Protein AF-A0A544XSX1-F1 (afdb_monomer_lite)

pLDDT: mean 91.91, std 12.81, range [34.78, 98.88]

Sequence (245 aa):
MLLRRHDVKALAAIEHLVGMQSQTPLSPYVGLWTRLRGFRHEDLAGLLTDRSAVRIVLMRGTIHLVSADDCLALRPVVQPLLDRLLRTSYGRRLGGVDLGEVASAARALMEERPLSFAELDELLGERWPGHDALAQAVRAAVPLVQVPPRGVWGASGQARHVPAESWLGRPLGDGSAAGDMVLRYLRAFGPASVKDMQVWSGLTGLRSVVKGLDLVAYRDENGGGERLLEFAAGDAPARDIRFLG

Radius of gyration: 19.67 Å; chains: 1; bounding box: 53×26×54 Å

Secondary structure (DSSP, 8-state):
--SS-B---HHHHHHHTT-EE-SSTTHHHHHHHTTBTT--HHHHHHHHHSSSEEEEE-GGG-EEEEEHHHHHHHHHHTHHHHHHHHHHHHHHHHTT--HHHHHHHHHHHHHHS-B-HHHHHHHHHTTSTT---HHHHHHHHS-EEEPTTTT-TT------EEEHHHHHTS----STTHHHHHHHHHHHH-SB-HHHHHHHH--S-HHHHHHTS--EEEPPTTSSSPPEEEPPTTTS---S-PPP-

Structure (mmCIF, N/CA/C/O backbone):
data_AF-A0A544XSX1-F1
#
_entry.id   AF-A0A544XSX1-F1
#
loop_
_atom_site.group_PDB
_atom_site.id
_atom_site.type_symbol
_atom_site.label_atom_id
_atom_site.label_alt_id
_atom_site.label_comp_id
_atom_site.label_asym_id
_atom_site.label_entity_id
_atom_site.label_seq_id
_atom_site.pdbx_PDB_ins_code
_atom_site.Cartn_x
_atom_site.Cartn_y
_atom_site.Cartn_z
_atom_site.occupancy
_atom_site.B_iso_or_equiv
_atom_site.auth_seq_id
_atom_site.auth_comp_id
_atom_site.auth_asym_id
_atom_site.auth_atom_id
_atom_site.pdbx_PDB_model_num
ATOM 1 N N . MET A 1 1 ? 7.159 2.515 -20.391 1.00 77.12 1 MET A N 1
ATOM 2 C CA . MET A 1 1 ? 5.834 2.773 -21.013 1.00 77.12 1 MET A CA 1
ATOM 3 C C . MET A 1 1 ? 5.427 4.254 -20.931 1.00 77.12 1 MET A C 1
ATOM 5 O O . MET A 1 1 ? 4.526 4.586 -20.172 1.00 77.12 1 MET A O 1
ATOM 9 N N . LEU A 1 2 ? 6.085 5.160 -21.665 1.00 81.69 2 LEU A N 1
ATOM 10 C CA . LEU A 1 2 ? 5.703 6.592 -21.711 1.00 81.69 2 LEU A CA 1
ATOM 11 C C . LEU A 1 2 ? 5.973 7.261 -23.070 1.00 81.69 2 LEU A C 1
ATOM 13 O O . LEU A 1 2 ? 5.307 8.231 -23.401 1.00 81.69 2 LEU A O 1
ATOM 17 N N . LEU A 1 3 ? 6.898 6.726 -23.876 1.00 86.62 3 LEU A N 1
ATOM 18 C CA . LEU A 1 3 ? 7.218 7.263 -25.208 1.00 86.62 3 LEU A CA 1
ATOM 19 C C . LEU A 1 3 ? 6.095 7.049 -26.234 1.00 86.62 3 LEU A C 1
ATOM 21 O O . LEU A 1 3 ? 5.974 7.791 -27.203 1.00 86.62 3 LEU A O 1
ATOM 25 N N . ARG A 1 4 ? 5.266 6.024 -26.026 1.00 89.88 4 ARG A N 1
ATOM 26 C CA . ARG A 1 4 ? 4.100 5.710 -26.852 1.00 89.88 4 ARG A CA 1
ATOM 27 C C . ARG A 1 4 ? 3.022 5.047 -26.012 1.00 89.88 4 ARG A C 1
ATOM 29 O O . ARG A 1 4 ? 3.306 4.478 -24.959 1.00 89.88 4 ARG A O 1
ATOM 36 N N . ARG A 1 5 ? 1.787 5.077 -26.514 1.00 95.12 5 ARG A N 1
ATOM 37 C CA . ARG A 1 5 ? 0.694 4.274 -25.958 1.00 95.12 5 ARG A CA 1
ATOM 38 C C . ARG A 1 5 ? 0.837 2.817 -26.396 1.00 95.12 5 ARG A C 1
ATOM 40 O O . ARG A 1 5 ? 1.061 2.545 -27.581 1.00 95.12 5 ARG A O 1
ATOM 47 N N . HIS A 1 6 ? 0.678 1.905 -25.446 1.00 95.38 6 HIS A N 1
ATOM 48 C CA . HIS A 1 6 ? 0.837 0.462 -25.607 1.00 95.38 6 HIS A CA 1
ATOM 49 C C . HIS A 1 6 ? -0.521 -0.243 -25.691 1.00 95.38 6 HIS A C 1
ATOM 51 O O . HIS A 1 6 ? -1.497 0.226 -25.107 1.00 95.38 6 HIS A O 1
ATOM 57 N N . ASP A 1 7 ? -0.573 -1.363 -26.407 1.00 95.69 7 ASP A N 1
ATOM 58 C CA . ASP A 1 7 ? -1.743 -2.244 -26.469 1.00 95.69 7 ASP A CA 1
ATOM 59 C C . ASP A 1 7 ? -1.607 -3.353 -25.417 1.00 95.69 7 ASP A C 1
ATOM 61 O O . ASP A 1 7 ? -1.184 -4.471 -25.698 1.00 95.69 7 ASP A O 1
ATOM 65 N N . VAL A 1 8 ? -1.838 -2.984 -24.156 1.00 96.12 8 VAL A N 1
ATOM 66 C CA . VAL A 1 8 ? -1.823 -3.904 -23.012 1.00 96.12 8 VAL A CA 1
ATOM 67 C C . VAL A 1 8 ? -3.000 -3.593 -22.095 1.00 96.12 8 VAL A C 1
ATOM 69 O O . VAL A 1 8 ? -3.480 -2.458 -22.040 1.00 96.12 8 VAL A O 1
ATOM 72 N N . LYS A 1 9 ? -3.474 -4.602 -21.359 1.00 97.56 9 LYS A N 1
ATOM 73 C CA . LYS A 1 9 ? -4.578 -4.440 -20.405 1.00 97.56 9 LYS A CA 1
ATOM 74 C C . LYS A 1 9 ? -4.155 -3.591 -19.202 1.00 97.56 9 LYS A C 1
ATOM 76 O O . LYS A 1 9 ? -2.988 -3.588 -18.812 1.00 97.56 9 LYS A O 1
ATOM 81 N N . ALA A 1 10 ? -5.125 -2.909 -18.589 1.00 98.12 10 ALA A N 1
ATOM 82 C CA . ALA A 1 10 ? -4.892 -2.021 -17.450 1.00 98.12 10 ALA A CA 1
ATOM 83 C C . ALA A 1 10 ? -4.192 -2.724 -16.276 1.00 98.12 10 ALA A C 1
ATOM 85 O O . ALA A 1 10 ? -3.221 -2.185 -15.752 1.00 98.12 10 ALA A O 1
ATOM 86 N N . LEU A 1 11 ? -4.623 -3.940 -15.919 1.00 98.56 11 LEU A N 1
ATOM 87 C CA . LEU A 1 11 ? -4.016 -4.715 -14.832 1.00 98.56 11 LEU A CA 1
ATOM 88 C C . LEU A 1 11 ? -2.531 -5.013 -15.095 1.00 98.56 11 LEU A C 1
ATOM 90 O O . LEU A 1 11 ? -1.687 -4.674 -14.273 1.00 98.56 11 LEU A O 1
ATOM 94 N N . ALA A 1 12 ? -2.202 -5.507 -16.292 1.00 98.06 12 ALA A N 1
ATOM 95 C CA . ALA A 1 12 ? -0.819 -5.779 -16.689 1.00 98.06 12 ALA A CA 1
ATOM 96 C C . ALA A 1 12 ? 0.056 -4.512 -16.677 1.00 98.06 12 ALA A C 1
ATOM 98 O O . ALA A 1 12 ? 1.237 -4.559 -16.336 1.00 98.06 12 ALA A O 1
ATOM 99 N N . ALA A 1 13 ? -0.513 -3.354 -17.024 1.00 98.12 13 ALA A N 1
ATOM 100 C CA . ALA A 1 13 ? 0.194 -2.080 -16.938 1.00 98.12 13 ALA A CA 1
ATOM 101 C C . ALA A 1 13 ? 0.460 -1.655 -15.485 1.00 98.12 13 ALA A C 1
ATOM 103 O O . ALA A 1 13 ? 1.546 -1.158 -15.186 1.00 98.12 13 ALA A O 1
ATOM 104 N N . ILE A 1 14 ? -0.510 -1.855 -14.585 1.00 98.50 14 ILE A N 1
ATOM 105 C CA . ILE A 1 14 ? -0.362 -1.593 -13.146 1.00 98.50 14 ILE A CA 1
ATOM 106 C C . ILE A 1 14 ? 0.756 -2.470 -12.570 1.00 98.50 14 ILE A C 1
ATOM 108 O O . ILE A 1 14 ? 1.634 -1.959 -11.876 1.00 98.50 14 ILE A O 1
ATOM 112 N N . GLU A 1 15 ? 0.773 -3.757 -12.913 1.00 98.38 15 GLU A N 1
ATOM 113 C CA . GLU A 1 15 ? 1.792 -4.712 -12.467 1.00 98.38 15 GLU A CA 1
ATOM 114 C C . GLU A 1 15 ? 3.174 -4.390 -13.041 1.00 98.38 15 GLU A C 1
ATOM 116 O O . GLU A 1 15 ? 4.169 -4.397 -12.312 1.00 98.38 15 GLU A O 1
ATOM 121 N N . HIS A 1 16 ? 3.259 -4.041 -14.327 1.00 96.88 16 HIS A N 1
ATOM 122 C CA . HIS A 1 16 ? 4.522 -3.633 -14.942 1.00 96.88 16 HIS A CA 1
ATOM 123 C C . HIS A 1 16 ? 5.139 -2.426 -14.226 1.00 96.88 16 HIS A C 1
ATOM 125 O O . HIS A 1 16 ? 6.347 -2.390 -14.017 1.00 96.88 16 HIS A O 1
ATOM 131 N N . LEU A 1 17 ? 4.316 -1.458 -13.814 1.00 97.25 17 LEU A N 1
ATOM 132 C CA . LEU A 1 17 ? 4.759 -0.258 -13.097 1.00 97.25 17 LEU A CA 1
ATOM 133 C C . LEU A 1 17 ? 5.028 -0.494 -11.602 1.00 97.25 17 LEU A C 1
ATOM 135 O O . LEU A 1 17 ? 5.429 0.442 -10.912 1.00 97.25 17 LEU A O 1
ATOM 139 N N . VAL A 1 18 ? 4.837 -1.725 -11.112 1.00 97.94 18 VAL A N 1
ATOM 140 C CA . VAL A 1 18 ? 4.945 -2.090 -9.689 1.00 97.94 18 VAL A CA 1
ATOM 141 C C . VAL A 1 18 ? 3.983 -1.255 -8.835 1.00 97.94 18 VAL A C 1
ATOM 143 O O . VAL A 1 18 ? 4.315 -0.754 -7.762 1.00 97.94 18 VAL A O 1
ATOM 146 N N . GLY A 1 19 ? 2.773 -1.060 -9.357 1.00 97.88 19 GLY A N 1
ATOM 147 C CA . GLY A 1 19 ? 1.763 -0.189 -8.783 1.00 97.88 19 GLY A CA 1
ATOM 148 C C . GLY A 1 19 ? 1.866 1.270 -9.220 1.00 97.88 19 GLY A C 1
ATOM 149 O O . GLY A 1 19 ? 2.890 1.777 -9.672 1.00 97.88 19 GLY A O 1
ATOM 150 N N . MET A 1 20 ? 0.759 1.990 -9.061 1.00 98.25 20 MET A N 1
ATOM 151 C CA . MET A 1 20 ? 0.649 3.406 -9.405 1.00 98.25 20 MET A CA 1
ATOM 152 C C . MET A 1 20 ? 0.242 4.206 -8.178 1.00 98.25 20 MET A C 1
ATOM 154 O O . MET A 1 20 ? -0.706 3.839 -7.489 1.00 98.25 20 MET A O 1
ATOM 158 N N . GLN A 1 21 ? 0.916 5.322 -7.899 1.00 97.19 21 GLN A N 1
ATOM 159 C CA . GLN A 1 21 ? 0.521 6.187 -6.786 1.00 97.19 21 GLN A CA 1
ATOM 160 C C . GLN A 1 21 ? -0.943 6.633 -6.956 1.00 97.19 21 GLN A C 1
ATOM 162 O O . GLN A 1 21 ? -1.373 7.030 -8.040 1.00 97.19 21 GLN A O 1
ATOM 167 N N . SER A 1 22 ? -1.712 6.525 -5.875 1.00 97.19 22 SER A N 1
ATOM 168 C CA . SER A 1 22 ? -3.157 6.742 -5.844 1.00 97.19 22 SER A CA 1
ATOM 169 C C . SER A 1 22 ? -3.606 7.458 -4.558 1.00 97.19 22 SER A C 1
ATOM 171 O O . SER A 1 22 ? -4.648 7.139 -3.985 1.00 97.19 22 SER A O 1
ATOM 173 N N . GLN A 1 23 ? -2.836 8.438 -4.065 1.00 94.88 23 GLN A N 1
ATOM 174 C CA . GLN A 1 23 ? -3.317 9.308 -2.974 1.00 94.88 23 GLN A CA 1
ATOM 175 C C . GLN A 1 23 ? -4.521 10.133 -3.437 1.00 94.88 23 GLN A C 1
ATOM 177 O O . GLN A 1 23 ? -5.550 10.168 -2.762 1.00 94.88 23 GLN A O 1
ATOM 182 N N . THR A 1 24 ? -4.417 10.715 -4.634 1.00 95.25 24 THR A N 1
ATOM 183 C CA . THR A 1 24 ? -5.570 11.245 -5.361 1.00 95.25 24 THR A CA 1
ATOM 184 C C . THR A 1 24 ? -6.242 10.080 -6.093 1.00 95.25 24 THR A C 1
ATOM 186 O O . THR A 1 24 ? -5.618 9.488 -6.978 1.00 95.25 24 THR A O 1
ATOM 189 N N . PRO A 1 25 ? -7.498 9.727 -5.759 1.00 93.62 25 PRO A N 1
ATOM 190 C CA . PRO A 1 25 ? -8.122 8.494 -6.240 1.00 93.62 25 PRO A CA 1
ATOM 191 C C . PRO A 1 25 ? -8.185 8.345 -7.758 1.00 93.62 25 PRO A C 1
ATOM 193 O O . PRO A 1 25 ? -8.093 7.229 -8.257 1.00 93.62 25 PRO A O 1
ATOM 196 N N . LEU A 1 26 ? -8.332 9.459 -8.481 1.00 95.56 26 LEU A N 1
ATOM 197 C CA . LEU A 1 26 ? -8.525 9.453 -9.930 1.00 95.56 26 LEU A CA 1
ATOM 198 C C . LEU A 1 26 ? -7.217 9.573 -10.730 1.00 95.56 26 LEU A C 1
ATOM 200 O O . LEU A 1 26 ? -7.228 9.365 -11.942 1.00 95.56 26 LEU A O 1
ATOM 204 N N . SER A 1 27 ? -6.076 9.843 -10.083 1.00 95.88 27 SER A N 1
ATOM 205 C CA . SER A 1 27 ? -4.783 9.963 -10.775 1.00 95.88 27 SER A CA 1
ATOM 206 C C . SER A 1 27 ? -4.385 8.719 -11.582 1.00 95.88 27 SER A C 1
ATOM 208 O O . SER A 1 27 ? -3.869 8.890 -12.691 1.00 95.88 27 SER A O 1
ATOM 210 N N . PRO A 1 28 ? -4.643 7.474 -11.122 1.00 97.69 28 PRO A N 1
ATOM 211 C CA . PRO A 1 28 ? -4.350 6.294 -11.929 1.00 97.69 28 PRO A CA 1
ATOM 212 C C . PRO A 1 28 ? -5.114 6.234 -13.257 1.00 97.69 28 PRO A C 1
ATOM 214 O O . PRO A 1 28 ? -4.548 5.753 -14.231 1.00 97.69 28 PRO A O 1
ATOM 217 N N . TYR A 1 29 ? -6.337 6.773 -13.349 1.00 98.12 29 TYR A N 1
ATOM 218 C CA . TYR A 1 29 ? -7.088 6.797 -14.614 1.00 98.12 29 TYR A CA 1
ATOM 219 C C . TYR A 1 29 ? -6.371 7.639 -15.666 1.00 98.12 29 TYR A C 1
ATOM 221 O O . TYR A 1 29 ? -6.167 7.187 -16.789 1.00 98.12 29 TYR A O 1
ATOM 229 N N . VAL A 1 30 ? -5.914 8.835 -15.286 1.00 96.62 30 VAL A N 1
ATOM 230 C CA . VAL A 1 30 ? -5.120 9.712 -16.163 1.00 96.62 30 VAL A CA 1
ATOM 231 C C . VAL A 1 30 ? -3.795 9.031 -16.528 1.00 96.62 30 VAL A C 1
ATOM 233 O O . VAL A 1 30 ? -3.371 9.024 -17.687 1.00 96.62 30 VAL A O 1
ATOM 236 N N . GLY A 1 31 ? -3.149 8.399 -15.545 1.00 96.75 31 GLY A N 1
ATOM 237 C CA . GLY A 1 31 ? -1.912 7.652 -15.749 1.00 96.75 31 GLY A CA 1
ATOM 238 C C . GLY A 1 31 ? -2.052 6.477 -16.725 1.00 96.75 31 GLY A C 1
ATOM 239 O O . GLY A 1 31 ? -1.155 6.262 -17.538 1.00 96.75 31 GLY A O 1
ATOM 240 N N . LEU A 1 32 ? -3.156 5.735 -16.686 1.00 98.00 32 LEU A N 1
ATOM 241 C CA . LEU A 1 32 ? -3.421 4.630 -17.610 1.00 98.00 32 LEU A CA 1
ATOM 242 C C . LEU A 1 32 ? -3.846 5.144 -18.988 1.00 98.00 32 LEU A C 1
ATOM 244 O O . LEU A 1 32 ? -3.309 4.686 -19.994 1.00 98.00 32 LEU A O 1
ATOM 248 N N . TRP A 1 33 ? -4.714 6.156 -19.049 1.00 97.31 33 TRP A N 1
ATOM 249 C CA . TRP A 1 33 ? -5.158 6.775 -20.303 1.00 97.31 33 TRP A CA 1
ATOM 250 C C . TRP A 1 33 ? -3.984 7.274 -21.160 1.00 97.31 33 TRP A C 1
ATOM 252 O O . TRP A 1 33 ? -3.929 7.014 -22.364 1.00 97.31 33 TRP A O 1
ATOM 262 N N . THR A 1 34 ? -2.996 7.915 -20.527 1.00 95.94 34 THR A N 1
ATOM 263 C CA . THR A 1 34 ? -1.768 8.386 -21.197 1.00 95.94 34 THR A CA 1
ATOM 264 C C . THR A 1 34 ? -0.856 7.261 -21.694 1.00 95.94 34 THR A C 1
ATOM 266 O O . THR A 1 34 ? -0.061 7.484 -22.604 1.00 95.94 34 THR A O 1
ATOM 269 N N . ARG A 1 35 ? -0.959 6.048 -21.136 1.00 96.69 35 ARG A N 1
ATOM 270 C CA . ARG A 1 35 ? -0.051 4.921 -21.418 1.00 96.69 35 ARG A CA 1
ATOM 271 C C . ARG A 1 35 ? -0.653 3.847 -22.310 1.00 96.69 35 ARG A C 1
ATOM 273 O O . ARG A 1 35 ? 0.099 3.133 -22.969 1.00 96.69 35 ARG A O 1
ATOM 280 N N . LEU A 1 36 ? -1.974 3.712 -22.334 1.00 97.94 36 LEU A N 1
ATOM 281 C CA . LEU A 1 36 ? -2.664 2.561 -22.916 1.00 97.94 36 LEU A CA 1
ATOM 282 C C . LEU A 1 36 ? -3.556 2.975 -24.072 1.00 97.94 36 LEU A C 1
ATOM 284 O O . LEU A 1 36 ? -4.310 3.939 -23.948 1.00 97.94 36 LEU A O 1
ATOM 288 N N . ARG A 1 37 ? -3.487 2.267 -25.201 1.00 96.88 37 ARG A N 1
ATOM 289 C CA . ARG A 1 37 ? -4.430 2.443 -26.317 1.00 96.88 37 ARG A CA 1
ATOM 290 C C . ARG A 1 37 ? -5.785 1.859 -25.925 1.00 96.88 37 ARG A C 1
ATOM 292 O O . ARG A 1 37 ? -5.843 0.837 -25.260 1.00 96.88 37 ARG A O 1
ATOM 299 N N . GLY A 1 38 ? -6.868 2.535 -26.306 1.00 95.62 38 GLY A N 1
ATOM 300 C CA . GLY A 1 38 ? -8.230 2.044 -26.068 1.00 95.62 38 GLY A CA 1
ATOM 301 C C . GLY A 1 38 ? -8.694 2.008 -24.606 1.00 95.62 38 GLY A C 1
ATOM 302 O O . GLY A 1 38 ? -9.794 1.530 -24.373 1.00 95.62 38 GLY A O 1
ATOM 303 N N . PHE A 1 39 ? -7.910 2.516 -23.645 1.00 98.12 39 PHE A N 1
ATOM 304 C CA . PHE A 1 39 ? -8.296 2.534 -22.230 1.00 98.12 39 PHE A CA 1
ATOM 305 C C . PHE A 1 39 ? -9.582 3.322 -21.984 1.00 98.12 39 PHE A C 1
ATOM 307 O O . PHE A 1 39 ? -9.715 4.469 -22.428 1.00 98.12 39 PHE A O 1
ATOM 314 N N . ARG A 1 40 ? -10.484 2.713 -21.219 1.00 97.62 40 ARG A N 1
ATOM 315 C CA . ARG A 1 40 ? -11.762 3.267 -20.779 1.00 97.62 40 ARG A CA 1
ATOM 316 C C . ARG A 1 40 ? -11.798 3.338 -19.256 1.00 97.62 40 ARG A C 1
ATOM 318 O O . ARG A 1 40 ? -11.171 2.534 -18.573 1.00 97.62 40 ARG A O 1
ATOM 325 N N . HIS A 1 41 ? -12.577 4.266 -18.703 1.00 97.31 41 HIS A N 1
ATOM 326 C CA . HIS A 1 41 ? -12.744 4.355 -17.249 1.00 97.31 41 HIS A CA 1
ATOM 327 C C . HIS A 1 41 ? -13.312 3.054 -16.665 1.00 97.31 41 HIS A C 1
ATOM 329 O O . HIS A 1 41 ? -12.886 2.627 -15.593 1.00 97.31 41 HIS A O 1
ATOM 335 N N . GLU A 1 42 ? -14.203 2.390 -17.405 1.00 97.62 42 GLU A N 1
ATOM 336 C CA . GLU A 1 42 ? -14.775 1.094 -17.028 1.00 97.62 42 GLU A CA 1
ATOM 337 C C . GLU A 1 42 ? -13.710 0.007 -16.810 1.00 97.62 42 GLU A C 1
ATOM 339 O O . GLU A 1 42 ? -13.900 -0.841 -15.943 1.00 97.62 42 GLU A O 1
ATOM 344 N N . ASP A 1 43 ? -12.572 0.061 -17.516 1.00 98.06 43 ASP A N 1
ATOM 345 C CA . ASP A 1 43 ? -11.509 -0.941 -17.380 1.00 98.06 43 ASP A CA 1
ATOM 346 C C . ASP A 1 43 ? -10.910 -0.927 -15.968 1.00 98.06 43 ASP A C 1
ATOM 348 O O . ASP A 1 43 ? -10.693 -1.978 -15.377 1.00 98.06 43 ASP A O 1
ATOM 352 N N . LEU A 1 44 ? -10.649 0.257 -15.401 1.00 98.44 44 LEU A N 1
ATOM 353 C CA . LEU A 1 44 ? -10.129 0.366 -14.034 1.00 98.44 44 LEU A CA 1
ATOM 354 C C . LEU A 1 44 ? -11.245 0.303 -12.981 1.00 98.44 44 LEU A C 1
ATOM 356 O O . LEU A 1 44 ? -11.039 -0.257 -11.905 1.00 98.44 44 LEU A O 1
ATOM 360 N N . ALA A 1 45 ? -12.425 0.851 -13.277 1.00 98.00 45 ALA A N 1
ATOM 361 C CA . ALA A 1 45 ? -13.571 0.741 -12.380 1.00 98.00 45 ALA A CA 1
ATOM 362 C C . ALA A 1 45 ? -13.929 -0.733 -12.123 1.00 98.00 45 ALA A C 1
ATOM 364 O O . ALA A 1 45 ? -14.072 -1.118 -10.964 1.00 98.00 45 ALA A O 1
ATOM 365 N N . GLY A 1 46 ? -13.965 -1.550 -13.184 1.00 98.19 46 GLY A N 1
ATOM 366 C CA . GLY A 1 46 ? -14.180 -2.995 -13.120 1.00 98.19 46 GLY A CA 1
ATOM 367 C C . GLY A 1 46 ? -13.192 -3.680 -12.182 1.00 98.19 46 GLY A C 1
ATOM 368 O O . GLY A 1 46 ? -13.627 -4.272 -11.198 1.00 98.19 46 GLY A O 1
ATOM 369 N N . LEU A 1 47 ? -11.885 -3.469 -12.397 1.00 98.62 47 LEU A N 1
ATOM 370 C CA . LEU A 1 47 ? -10.816 -4.056 -11.573 1.00 98.62 47 LEU A CA 1
ATOM 371 C C . LEU A 1 47 ? -10.921 -3.698 -10.079 1.00 98.62 47 LEU A C 1
ATOM 373 O O . LEU A 1 47 ? -10.557 -4.492 -9.216 1.00 98.62 47 LEU A O 1
ATOM 377 N N . LEU A 1 48 ? -11.387 -2.489 -9.750 1.00 98.25 48 LEU A N 1
ATOM 378 C CA . LEU A 1 48 ? -11.600 -2.079 -8.358 1.00 98.25 48 LEU A CA 1
ATOM 379 C C . LEU A 1 48 ? -12.832 -2.756 -7.747 1.00 98.25 48 LEU A C 1
ATOM 381 O O . LEU A 1 48 ? -12.824 -3.104 -6.566 1.00 98.25 48 LEU A O 1
ATOM 385 N N . THR A 1 49 ? -13.899 -2.919 -8.531 1.00 97.50 49 THR A N 1
ATOM 386 C CA . THR A 1 49 ? -15.152 -3.532 -8.068 1.00 97.50 49 THR A CA 1
ATOM 387 C C . THR A 1 49 ? -15.088 -5.056 -7.986 1.00 97.50 49 THR A C 1
ATOM 389 O O . THR A 1 49 ? -15.624 -5.624 -7.036 1.00 97.50 49 THR A O 1
ATOM 392 N N . ASP A 1 50 ? -14.398 -5.713 -8.921 1.00 98.19 50 ASP A N 1
ATOM 393 C CA . ASP A 1 50 ? -14.196 -7.169 -8.941 1.00 98.19 50 ASP A CA 1
ATOM 394 C C . ASP A 1 50 ? -13.018 -7.632 -8.065 1.00 98.19 50 ASP A C 1
ATOM 396 O O . ASP A 1 50 ? -12.796 -8.830 -7.902 1.00 98.19 50 ASP A O 1
ATOM 400 N N . ARG A 1 51 ? -12.319 -6.676 -7.433 1.00 98.44 51 ARG A N 1
ATOM 401 C CA . ARG A 1 51 ? -11.194 -6.865 -6.502 1.00 98.44 51 ARG A CA 1
ATOM 402 C C . ARG A 1 51 ? -9.890 -7.333 -7.148 1.00 98.44 51 ARG A C 1
ATOM 404 O O . ARG A 1 51 ? -8.945 -7.622 -6.416 1.00 98.44 51 ARG A O 1
ATOM 411 N N . SER A 1 52 ? -9.785 -7.336 -8.475 1.00 98.75 52 SER A N 1
ATOM 412 C CA . SER A 1 52 ? -8.535 -7.620 -9.194 1.00 98.75 52 SER A CA 1
ATOM 413 C C . SER A 1 52 ? -7.459 -6.564 -8.947 1.00 98.75 52 SER A C 1
ATOM 415 O O . SER A 1 52 ? -6.266 -6.862 -9.016 1.00 98.75 52 SER A O 1
ATOM 417 N N . ALA A 1 53 ? -7.862 -5.330 -8.639 1.00 98.75 53 ALA A N 1
ATOM 418 C CA . ALA A 1 53 ? -6.979 -4.262 -8.201 1.00 98.75 53 ALA A CA 1
ATOM 419 C C . ALA A 1 53 ? -7.486 -3.627 -6.905 1.00 98.75 53 ALA A C 1
ATOM 421 O O . ALA A 1 53 ? -8.686 -3.495 -6.668 1.00 98.75 53 ALA A O 1
ATOM 422 N N . VAL A 1 54 ? -6.554 -3.190 -6.064 1.00 98.75 54 VAL A N 1
ATOM 423 C CA . VAL A 1 54 ? -6.853 -2.594 -4.761 1.00 98.75 54 VAL A CA 1
ATOM 424 C C . VAL A 1 54 ? -6.025 -1.344 -4.523 1.00 98.75 54 VAL A C 1
ATOM 426 O O . VAL A 1 54 ? -4.964 -1.141 -5.117 1.00 98.75 54 VAL A O 1
ATOM 429 N N . ARG A 1 55 ? -6.519 -0.487 -3.627 1.00 98.62 55 ARG A N 1
ATOM 430 C CA . ARG A 1 55 ? -5.820 0.721 -3.185 1.00 98.62 55 ARG A CA 1
ATOM 431 C C . ARG A 1 55 ? -5.365 0.546 -1.745 1.00 98.62 55 ARG A C 1
ATOM 433 O O . ARG A 1 55 ? -6.196 0.423 -0.853 1.00 98.62 55 ARG A O 1
ATOM 440 N N . ILE A 1 56 ? -4.056 0.544 -1.520 1.00 98.75 56 ILE A N 1
ATOM 441 C CA . ILE A 1 56 ? -3.443 0.230 -0.221 1.00 98.75 56 ILE A CA 1
ATOM 442 C C . ILE A 1 56 ? -2.164 1.047 -0.008 1.00 98.75 56 ILE A C 1
ATOM 444 O O . ILE A 1 56 ? -1.542 1.524 -0.956 1.00 98.75 56 ILE A O 1
ATOM 448 N N . VAL A 1 57 ? -1.775 1.257 1.249 1.00 98.62 57 VAL A N 1
ATOM 449 C CA . VAL A 1 57 ? -0.497 1.890 1.602 1.00 98.62 57 VAL A CA 1
ATOM 450 C C . VAL A 1 57 ? 0.662 0.970 1.233 1.00 98.62 57 VAL A C 1
ATOM 452 O O . VAL A 1 57 ? 0.743 -0.139 1.753 1.00 98.62 57 VAL A O 1
ATOM 455 N N . LEU A 1 58 ? 1.580 1.456 0.396 1.00 98.50 58 LEU A N 1
ATOM 456 C CA . LEU A 1 58 ? 2.804 0.743 0.026 1.00 98.50 58 LEU A CA 1
ATOM 457 C C . LEU A 1 58 ? 4.022 1.678 0.060 1.00 98.50 58 LEU A C 1
ATOM 459 O O . LEU A 1 58 ? 4.323 2.274 1.098 1.00 98.50 58 LEU A O 1
ATOM 463 N N . MET A 1 59 ? 4.720 1.821 -1.071 1.00 98.31 59 MET A N 1
ATOM 464 C CA . MET A 1 59 ? 5.975 2.552 -1.199 1.00 98.31 59 MET A CA 1
ATOM 465 C C . MET A 1 59 ? 5.867 3.953 -0.584 1.00 98.31 59 MET A C 1
ATOM 467 O O . MET A 1 59 ? 4.892 4.694 -0.782 1.00 98.31 59 MET A O 1
ATOM 471 N N . ARG A 1 60 ? 6.888 4.309 0.199 1.00 96.62 60 ARG A N 1
ATOM 472 C CA . ARG A 1 60 ? 7.006 5.585 0.928 1.00 96.62 60 ARG A CA 1
ATOM 473 C C . ARG A 1 60 ? 5.847 5.887 1.896 1.00 96.62 60 ARG A C 1
ATOM 475 O O . ARG A 1 60 ? 5.653 7.043 2.257 1.00 96.62 60 ARG A O 1
ATOM 482 N N . GLY A 1 61 ? 5.054 4.891 2.300 1.00 97.31 61 GLY A N 1
ATOM 483 C CA . GLY A 1 61 ? 3.887 5.099 3.167 1.00 97.31 61 GLY A CA 1
ATOM 484 C C . GLY A 1 61 ? 2.707 5.782 2.466 1.00 97.31 61 GLY A C 1
ATOM 485 O O . GLY A 1 61 ? 1.843 6.375 3.117 1.00 97.31 61 GLY A O 1
ATOM 486 N N . THR A 1 62 ? 2.649 5.710 1.133 1.00 97.88 62 THR A N 1
ATOM 487 C CA . THR A 1 62 ? 1.606 6.360 0.326 1.00 97.88 62 THR A CA 1
ATOM 488 C C . THR A 1 62 ? 0.650 5.344 -0.296 1.00 97.88 62 THR A C 1
ATOM 490 O O . THR A 1 62 ? 1.018 4.190 -0.517 1.00 97.88 62 THR A O 1
ATOM 493 N N . ILE A 1 63 ? -0.591 5.763 -0.564 1.00 98.38 63 ILE A N 1
ATOM 494 C CA . ILE A 1 63 ? -1.593 4.904 -1.208 1.00 98.38 63 ILE A CA 1
ATOM 495 C C . ILE A 1 63 ? -1.179 4.639 -2.654 1.00 98.38 63 ILE A C 1
ATOM 497 O O . ILE A 1 63 ? -0.906 5.582 -3.397 1.00 98.38 63 ILE A O 1
ATOM 501 N N . HIS A 1 64 ? -1.170 3.371 -3.041 1.00 98.75 64 HIS A N 1
ATOM 502 C CA . HIS A 1 64 ? -0.928 2.889 -4.392 1.00 98.75 64 HIS A CA 1
ATOM 503 C C . HIS A 1 64 ? -2.100 2.030 -4.858 1.00 98.75 64 HIS A C 1
ATOM 505 O O . HIS A 1 64 ? -2.713 1.327 -4.059 1.00 98.75 64 HIS A O 1
ATOM 511 N N . LEU A 1 65 ? -2.396 2.108 -6.151 1.00 98.81 65 LEU A N 1
ATOM 512 C CA . LEU A 1 65 ? -3.203 1.148 -6.885 1.00 98.81 65 LEU A CA 1
ATOM 513 C C . LEU A 1 65 ? -2.284 0.011 -7.342 1.00 98.81 65 LEU A C 1
ATOM 515 O O . LEU A 1 65 ? -1.305 0.273 -8.041 1.00 98.81 65 LEU A O 1
ATOM 519 N N . VAL A 1 66 ? -2.606 -1.218 -6.961 1.00 98.88 66 VAL A N 1
ATOM 520 C CA . VAL A 1 66 ? -1.858 -2.440 -7.297 1.00 98.88 66 VAL A CA 1
ATOM 521 C C . VAL A 1 66 ? -2.822 -3.561 -7.666 1.00 98.88 66 VAL A C 1
ATOM 523 O O . VAL A 1 66 ? -4.009 -3.460 -7.350 1.00 98.88 66 VAL A O 1
ATOM 526 N N . SER A 1 67 ? -2.336 -4.624 -8.312 1.00 98.88 67 SER A N 1
ATOM 527 C CA . SER A 1 67 ? -3.125 -5.853 -8.438 1.00 98.88 67 SER A CA 1
ATOM 528 C C . SER A 1 67 ? -3.353 -6.501 -7.066 1.00 98.88 67 SER A C 1
ATOM 530 O O . SER A 1 67 ? -2.673 -6.188 -6.082 1.00 98.88 67 SER A O 1
ATOM 532 N N . ALA A 1 68 ? -4.327 -7.405 -6.984 1.00 98.81 68 ALA A N 1
ATOM 533 C CA . ALA A 1 68 ? -4.580 -8.187 -5.779 1.00 98.81 68 ALA A CA 1
ATOM 534 C C . ALA A 1 68 ? -3.353 -9.015 -5.358 1.00 98.81 68 ALA A C 1
ATOM 536 O O . ALA A 1 68 ? -3.070 -9.128 -4.168 1.00 98.81 68 ALA A O 1
ATOM 537 N N . ASP A 1 69 ? -2.611 -9.558 -6.323 1.00 98.69 69 ASP A N 1
ATOM 538 C CA . ASP A 1 69 ? -1.410 -10.359 -6.066 1.00 98.69 69 ASP A CA 1
ATOM 539 C C . ASP A 1 69 ? -0.267 -9.481 -5.543 1.00 98.69 69 ASP A C 1
ATOM 541 O O . ASP A 1 69 ? 0.337 -9.784 -4.512 1.00 98.69 69 ASP A O 1
ATOM 545 N N . ASP A 1 70 ? -0.052 -8.322 -6.169 1.00 98.75 70 ASP A N 1
ATOM 546 C CA . ASP A 1 70 ? 0.935 -7.338 -5.720 1.00 98.75 70 ASP A CA 1
ATOM 547 C C . ASP A 1 70 ? 0.621 -6.791 -4.328 1.00 98.75 70 ASP A C 1
ATOM 549 O O . ASP A 1 70 ? 1.531 -6.538 -3.541 1.00 98.75 70 ASP A O 1
ATOM 553 N N . CYS A 1 71 ? -0.659 -6.623 -3.989 1.00 98.75 71 CYS A N 1
ATOM 554 C CA . CYS A 1 71 ? -1.063 -6.233 -2.644 1.00 98.75 71 CYS A CA 1
ATOM 555 C C . CYS A 1 71 ? -0.549 -7.227 -1.595 1.00 98.75 71 CYS A C 1
ATOM 557 O O . CYS A 1 71 ? 0.055 -6.815 -0.604 1.00 98.75 71 CYS A O 1
ATOM 559 N N . LEU A 1 72 ? -0.776 -8.524 -1.814 1.00 98.69 72 LEU A N 1
ATOM 560 C CA . LEU A 1 72 ? -0.405 -9.579 -0.868 1.00 98.69 72 LEU A CA 1
ATOM 561 C C . LEU A 1 72 ? 1.114 -9.800 -0.818 1.00 98.69 72 LEU A C 1
ATOM 563 O O . LEU A 1 72 ? 1.650 -10.074 0.256 1.00 98.69 72 LEU A O 1
ATOM 567 N N . ALA A 1 73 ? 1.808 -9.638 -1.948 1.00 98.56 73 ALA A N 1
ATOM 568 C CA . ALA A 1 73 ? 3.253 -9.829 -2.051 1.00 98.56 73 ALA A CA 1
ATOM 569 C C . ALA A 1 73 ? 4.066 -8.629 -1.532 1.00 98.56 73 ALA A C 1
ATOM 571 O O . ALA A 1 73 ? 5.035 -8.802 -0.793 1.00 98.56 73 ALA A O 1
ATOM 572 N N . LEU A 1 74 ? 3.688 -7.398 -1.898 1.00 98.62 74 LEU A N 1
ATOM 573 C CA . LEU A 1 74 ? 4.487 -6.198 -1.612 1.00 98.62 74 LEU A CA 1
ATOM 574 C C . LEU A 1 74 ? 4.226 -5.621 -0.223 1.00 98.62 74 LEU A C 1
ATOM 576 O O . LEU A 1 74 ? 5.101 -4.969 0.350 1.00 98.62 74 LEU A O 1
ATOM 580 N N . ARG A 1 75 ? 3.032 -5.823 0.344 1.00 98.38 75 ARG A N 1
ATOM 581 C CA . ARG A 1 75 ? 2.682 -5.217 1.631 1.00 98.38 75 ARG A CA 1
ATOM 582 C C . ARG A 1 75 ? 3.572 -5.688 2.796 1.00 98.38 75 ARG A C 1
ATOM 584 O O . ARG A 1 75 ? 3.956 -4.816 3.583 1.00 98.38 75 ARG A O 1
ATOM 591 N N . PRO A 1 76 ? 3.946 -6.979 2.912 1.00 98.31 76 PRO A N 1
ATOM 592 C CA . PRO A 1 76 ? 4.936 -7.437 3.890 1.00 98.31 76 PRO A CA 1
ATOM 593 C C . PRO A 1 76 ? 6.340 -6.870 3.637 1.00 98.31 76 PRO A C 1
ATOM 595 O O . PRO A 1 76 ? 7.007 -6.448 4.578 1.00 98.31 76 PRO A O 1
ATOM 598 N N . VAL A 1 77 ? 6.763 -6.765 2.368 1.00 98.44 77 VAL A N 1
ATOM 599 C CA . VAL A 1 77 ? 8.084 -6.220 1.982 1.00 98.44 77 VAL A CA 1
ATOM 600 C C . VAL A 1 77 ? 8.289 -4.800 2.520 1.00 98.44 77 VAL A C 1
ATOM 602 O O . VAL A 1 77 ? 9.388 -4.436 2.939 1.00 98.44 77 VAL A O 1
ATOM 605 N N . VAL A 1 78 ? 7.228 -3.987 2.540 1.00 98.38 78 VAL A N 1
ATOM 606 C CA . VAL A 1 78 ? 7.296 -2.594 3.004 1.00 98.38 78 VAL A CA 1
ATOM 607 C C . VAL A 1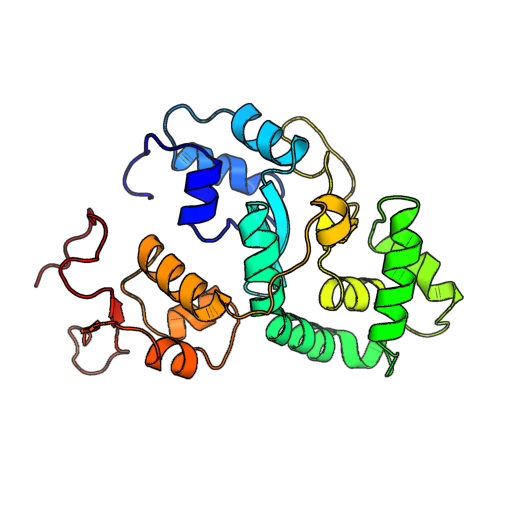 78 ? 6.991 -2.399 4.491 1.00 98.38 78 VAL A C 1
ATOM 609 O O . VAL A 1 78 ? 7.074 -1.267 4.970 1.00 98.38 78 VAL A O 1
ATOM 612 N N . GLN A 1 79 ? 6.690 -3.460 5.248 1.00 98.19 79 GLN A N 1
ATOM 613 C CA . GLN A 1 79 ? 6.365 -3.361 6.678 1.00 98.19 79 GLN A CA 1
ATOM 614 C C . GLN A 1 79 ? 7.443 -2.619 7.500 1.00 98.19 79 GLN A C 1
ATOM 616 O O . GLN A 1 79 ? 7.074 -1.680 8.211 1.00 98.19 79 GLN A O 1
ATOM 621 N N . PRO A 1 80 ? 8.761 -2.882 7.337 1.00 97.44 80 PRO A N 1
ATOM 622 C CA . PRO A 1 80 ? 9.788 -2.185 8.122 1.00 97.44 80 PRO A CA 1
ATOM 623 C C . PRO A 1 80 ? 9.803 -0.663 7.907 1.00 97.44 80 PRO A C 1
ATOM 625 O O . PRO A 1 80 ? 10.147 0.111 8.806 1.00 97.44 80 PRO A O 1
ATOM 628 N N . LEU A 1 81 ? 9.424 -0.208 6.707 1.00 97.88 81 LEU A N 1
ATOM 629 C CA . LEU A 1 81 ? 9.244 1.213 6.417 1.00 97.88 81 LEU A CA 1
ATOM 630 C C . LEU A 1 81 ? 8.047 1.775 7.190 1.00 97.88 81 LEU A C 1
ATOM 632 O O . LEU A 1 81 ? 8.168 2.848 7.779 1.00 97.88 81 LEU A O 1
ATOM 636 N N . LEU A 1 82 ? 6.909 1.083 7.185 1.00 98.38 82 LEU A N 1
ATOM 637 C CA . LEU A 1 82 ? 5.689 1.563 7.834 1.00 98.38 82 LEU A CA 1
ATOM 638 C C . LEU A 1 82 ? 5.843 1.630 9.355 1.00 98.38 82 LEU A C 1
ATOM 640 O O . LEU A 1 82 ? 5.460 2.639 9.945 1.00 98.38 82 LEU A O 1
ATOM 644 N N . ASP A 1 83 ? 6.501 0.645 9.967 1.00 97.44 83 ASP A N 1
ATOM 645 C CA . ASP A 1 83 ? 6.814 0.651 11.403 1.00 97.44 83 ASP A CA 1
ATOM 646 C C . ASP A 1 83 ? 7.699 1.840 11.778 1.00 97.44 83 ASP A C 1
ATOM 648 O O . ASP A 1 83 ? 7.471 2.536 12.772 1.00 97.44 83 ASP A O 1
ATOM 652 N N . ARG A 1 84 ? 8.714 2.114 10.950 1.00 97.19 84 ARG A N 1
ATOM 653 C CA . ARG A 1 84 ? 9.593 3.272 11.131 1.00 97.19 84 ARG A CA 1
ATOM 654 C C . ARG A 1 84 ? 8.815 4.580 11.016 1.00 97.19 84 ARG A C 1
ATOM 656 O O . ARG A 1 84 ? 9.002 5.451 11.862 1.00 97.19 84 ARG A O 1
ATOM 663 N N . LEU A 1 85 ? 7.961 4.726 10.001 1.00 97.19 85 LEU A N 1
ATOM 664 C CA . LEU A 1 85 ? 7.136 5.924 9.822 1.00 97.19 85 LEU A CA 1
ATOM 665 C C . LEU A 1 85 ? 6.190 6.129 11.010 1.00 97.19 85 LEU A C 1
ATOM 667 O O . LEU A 1 85 ? 6.122 7.237 11.539 1.00 97.19 85 LEU A O 1
ATOM 671 N N . LEU A 1 86 ? 5.528 5.067 11.478 1.00 97.12 86 LEU A N 1
ATOM 672 C CA . LEU A 1 86 ? 4.659 5.122 12.651 1.00 97.12 86 LEU A CA 1
ATOM 673 C C . LEU A 1 86 ? 5.425 5.609 13.883 1.00 97.12 86 LEU A C 1
ATOM 675 O O . LEU A 1 86 ? 5.023 6.577 14.527 1.00 97.12 86 LEU A O 1
ATOM 679 N N . ARG A 1 87 ? 6.564 4.974 14.180 1.00 95.81 87 ARG A N 1
ATOM 680 C CA . ARG A 1 87 ? 7.391 5.310 15.342 1.00 95.81 87 ARG A CA 1
ATOM 681 C C . ARG A 1 87 ? 7.872 6.758 15.298 1.00 95.81 87 ARG A C 1
ATOM 683 O O . ARG A 1 87 ? 7.776 7.458 16.302 1.00 95.81 87 ARG A O 1
ATOM 690 N N . THR A 1 88 ? 8.368 7.218 14.150 1.00 95.94 88 THR A N 1
ATOM 691 C CA . THR A 1 88 ? 8.908 8.576 14.007 1.00 95.94 88 THR A CA 1
ATOM 692 C C . THR A 1 88 ? 7.818 9.647 14.064 1.00 95.94 88 THR A C 1
ATOM 694 O O . THR A 1 88 ? 8.024 10.680 14.698 1.00 95.94 88 THR A O 1
ATOM 697 N N . SER A 1 89 ? 6.666 9.423 13.429 1.00 95.69 89 SER A N 1
ATOM 698 C CA . SER A 1 89 ? 5.618 10.445 13.309 1.00 95.69 89 SER A CA 1
ATOM 699 C C . SER A 1 89 ? 4.605 10.436 14.456 1.00 95.69 89 SER A C 1
ATOM 701 O O . SER A 1 89 ? 4.069 11.491 14.792 1.00 95.69 89 SER A O 1
ATOM 703 N N . TYR A 1 90 ? 4.350 9.278 15.071 1.00 95.31 90 TYR A N 1
ATOM 704 C CA . TYR A 1 90 ? 3.254 9.092 16.030 1.00 95.31 90 TYR A CA 1
ATOM 705 C C . TYR A 1 90 ? 3.668 8.419 17.343 1.00 95.31 90 TYR A C 1
ATOM 707 O O . TYR A 1 90 ? 2.864 8.389 18.269 1.00 95.31 90 TYR A O 1
ATOM 715 N N . GLY A 1 91 ? 4.913 7.950 17.490 1.00 93.00 91 GLY A N 1
ATOM 716 C CA . GLY A 1 91 ? 5.344 7.179 18.667 1.00 93.00 91 GLY A CA 1
ATOM 717 C C . GLY A 1 91 ? 5.076 7.862 20.015 1.00 93.00 91 GLY A C 1
ATOM 718 O O . GLY A 1 91 ? 4.631 7.208 20.952 1.00 93.00 91 GLY A O 1
ATOM 719 N N . ARG A 1 92 ? 5.257 9.190 20.105 1.00 92.00 92 ARG A N 1
ATOM 720 C CA . ARG A 1 92 ? 4.938 9.957 21.327 1.00 92.00 92 ARG A CA 1
ATOM 721 C C . ARG A 1 92 ? 3.438 10.008 21.637 1.00 92.00 92 ARG A C 1
ATOM 723 O O . ARG A 1 92 ? 3.079 9.950 22.802 1.00 92.00 92 ARG A O 1
ATOM 730 N N . ARG A 1 93 ? 2.583 10.115 20.612 1.00 90.62 93 ARG A N 1
ATOM 731 C CA . ARG A 1 93 ? 1.112 10.169 20.754 1.00 90.62 93 ARG A CA 1
ATOM 732 C C . ARG A 1 93 ? 0.523 8.802 21.102 1.00 90.62 93 ARG A C 1
ATOM 734 O O . ARG A 1 93 ? -0.444 8.721 21.845 1.00 90.62 93 ARG A O 1
ATOM 741 N N . LEU A 1 94 ? 1.152 7.739 20.604 1.00 92.50 94 LEU A N 1
ATOM 742 C CA . LEU A 1 94 ? 0.760 6.361 20.885 1.00 92.50 94 LEU A CA 1
ATOM 743 C C . LEU A 1 94 ? 1.163 5.893 22.285 1.00 92.50 94 LEU A C 1
ATOM 745 O O . LEU A 1 94 ? 0.626 4.896 22.751 1.00 92.50 94 LEU A O 1
ATOM 749 N N . GLY A 1 95 ? 2.093 6.576 22.960 1.00 87.62 95 GLY A N 1
ATOM 750 C CA . GLY A 1 95 ? 2.346 6.376 24.391 1.00 87.62 95 GLY A CA 1
ATOM 751 C C . GLY A 1 95 ? 2.727 4.949 24.808 1.00 87.62 95 GLY A C 1
ATOM 752 O O . GLY A 1 95 ? 2.468 4.573 25.942 1.00 87.62 95 GLY A O 1
ATOM 753 N N . GLY A 1 96 ? 3.309 4.144 23.911 1.00 85.56 96 GLY A N 1
ATOM 754 C CA . GLY A 1 96 ? 3.712 2.765 24.217 1.00 85.56 96 GLY A CA 1
ATOM 755 C C . GLY A 1 96 ? 2.588 1.725 24.172 1.00 85.56 96 GLY A C 1
ATOM 756 O O . GLY A 1 96 ? 2.775 0.637 24.707 1.00 85.56 96 GLY A O 1
ATOM 757 N N . VAL A 1 97 ? 1.451 2.036 23.539 1.00 92.44 97 VAL A N 1
ATOM 758 C CA . VAL A 1 97 ? 0.369 1.065 23.319 1.00 92.44 97 VAL A CA 1
ATOM 759 C C . VAL A 1 97 ? 0.875 -0.208 22.629 1.00 92.44 97 VAL A C 1
ATOM 761 O O . VAL A 1 97 ? 1.726 -0.143 21.733 1.00 92.44 97 VAL A O 1
ATOM 764 N N . ASP A 1 98 ? 0.327 -1.361 23.015 1.00 94.38 98 ASP A N 1
ATOM 765 C CA . ASP A 1 98 ? 0.581 -2.617 22.316 1.00 94.38 98 ASP A CA 1
ATOM 766 C C . ASP A 1 98 ? -0.069 -2.577 20.923 1.00 94.38 98 ASP A C 1
ATOM 768 O O . ASP A 1 98 ? -1.291 -2.635 20.761 1.00 94.38 98 ASP A O 1
ATOM 772 N N . LEU A 1 99 ? 0.770 -2.458 19.892 1.00 95.19 99 LEU A N 1
ATOM 773 C CA . LEU A 1 99 ? 0.322 -2.377 18.502 1.00 95.19 99 LEU A CA 1
ATOM 774 C C . LEU A 1 99 ? -0.331 -3.678 18.017 1.00 95.19 99 LEU A C 1
ATOM 776 O O . LEU A 1 99 ? -1.173 -3.627 17.121 1.00 95.19 99 LEU A O 1
ATOM 780 N N . GLY A 1 100 ? 0.045 -4.825 18.586 1.00 96.69 100 GLY A N 1
ATOM 781 C CA . GLY A 1 100 ? -0.556 -6.119 18.283 1.00 96.69 100 GLY A CA 1
ATOM 782 C C . GLY A 1 100 ? -1.981 -6.208 18.818 1.00 96.69 100 GLY A C 1
ATOM 783 O O . GLY A 1 100 ? -2.885 -6.612 18.083 1.00 96.69 100 GLY A O 1
ATOM 784 N N . GLU A 1 101 ? -2.212 -5.752 20.051 1.00 97.50 101 GLU A N 1
ATOM 785 C CA . GLU A 1 101 ? -3.567 -5.686 20.608 1.00 97.50 101 GLU A CA 1
ATOM 786 C C . GLU A 1 101 ? -4.459 -4.700 19.846 1.00 97.50 101 GLU A C 1
ATOM 788 O O . GLU A 1 101 ? -5.599 -5.038 19.514 1.00 97.50 101 GLU A O 1
ATOM 793 N N . VAL A 1 102 ? -3.936 -3.515 19.507 1.00 98.00 102 VAL A N 1
ATOM 794 C CA . VAL A 1 102 ? -4.659 -2.518 18.698 1.00 98.00 102 VAL A CA 1
ATOM 795 C C . VAL A 1 102 ? -5.006 -3.082 17.320 1.00 98.00 102 VAL A C 1
ATOM 797 O O . VAL A 1 102 ? -6.139 -2.940 16.860 1.00 98.00 102 VAL A O 1
ATOM 800 N N . ALA A 1 103 ? -4.062 -3.760 16.660 1.00 98.00 103 ALA A N 1
ATOM 801 C CA . ALA A 1 103 ? -4.302 -4.390 15.365 1.00 98.00 103 ALA A CA 1
ATOM 802 C C . ALA A 1 103 ? -5.362 -5.499 15.446 1.00 98.00 103 ALA A C 1
ATOM 804 O O . ALA A 1 103 ? -6.224 -5.577 14.570 1.00 98.00 103 ALA A O 1
ATOM 805 N N . SER A 1 104 ? -5.321 -6.330 16.491 1.00 98.25 104 SER A N 1
ATOM 806 C CA . SER A 1 104 ? -6.297 -7.400 16.720 1.00 98.25 104 SER A CA 1
ATOM 807 C C . SER A 1 104 ? -7.707 -6.844 16.947 1.00 98.25 104 SER A C 1
ATOM 809 O O . SER A 1 104 ? -8.646 -7.238 16.255 1.00 98.25 104 SER A O 1
ATOM 811 N N . ALA A 1 105 ? -7.849 -5.847 17.828 1.00 98.19 105 ALA A N 1
ATOM 812 C CA . ALA A 1 105 ? -9.132 -5.191 18.076 1.00 98.19 105 ALA A CA 1
ATOM 813 C C . ALA A 1 105 ? -9.682 -4.511 16.815 1.00 98.19 105 ALA A C 1
ATOM 815 O O . ALA A 1 105 ? -10.860 -4.651 16.496 1.00 98.19 105 ALA A O 1
ATOM 816 N N . ALA A 1 106 ? -8.827 -3.828 16.051 1.00 98.25 106 ALA A N 1
ATOM 817 C CA . ALA A 1 106 ? -9.241 -3.197 14.806 1.00 98.25 106 ALA A CA 1
ATOM 818 C C . ALA A 1 106 ? -9.707 -4.214 13.754 1.00 98.25 106 ALA A C 1
ATOM 820 O O . ALA A 1 106 ? -10.670 -3.942 13.038 1.00 98.25 106 ALA A O 1
ATOM 821 N N . ARG A 1 107 ? -9.048 -5.379 13.650 1.00 98.44 107 ARG A N 1
ATOM 822 C CA . ARG A 1 107 ? -9.490 -6.465 12.761 1.00 98.44 107 ARG A CA 1
ATOM 823 C C . ARG A 1 107 ? -10.887 -6.946 13.145 1.00 98.44 107 ARG A C 1
ATOM 825 O O . ARG A 1 107 ? -11.734 -6.967 12.261 1.00 98.44 107 ARG A O 1
ATOM 832 N N . ALA A 1 108 ? -11.138 -7.208 14.429 1.00 97.69 108 ALA A N 1
ATOM 833 C CA . ALA A 1 108 ? -12.456 -7.620 14.917 1.00 97.69 108 ALA A CA 1
ATOM 834 C C . ALA A 1 108 ? -13.551 -6.587 14.585 1.00 97.69 108 ALA A C 1
ATOM 836 O O . ALA A 1 108 ? -14.587 -6.940 14.033 1.00 97.69 108 ALA A O 1
ATOM 837 N N . LEU A 1 109 ? -13.294 -5.293 14.809 1.00 97.94 109 LEU A N 1
ATOM 838 C CA . LEU A 1 109 ? -14.248 -4.227 14.461 1.00 97.94 109 LEU A CA 1
ATOM 839 C C . LEU A 1 109 ? -14.572 -4.177 12.953 1.00 97.94 109 LEU A C 1
ATOM 841 O O . LEU A 1 109 ? -15.689 -3.843 12.560 1.00 97.94 109 LEU A O 1
ATOM 845 N N . MET A 1 110 ? -13.599 -4.495 12.094 1.00 98.00 110 MET A N 1
ATOM 846 C CA . MET A 1 110 ? -13.777 -4.491 10.637 1.00 98.00 110 MET A CA 1
ATOM 847 C C . MET A 1 110 ? -14.399 -5.780 10.077 1.00 98.00 110 MET A C 1
ATOM 849 O O . MET A 1 110 ? -14.700 -5.815 8.883 1.00 98.00 110 MET A O 1
ATOM 853 N N . GLU A 1 111 ? -14.606 -6.819 10.894 1.00 95.12 111 GLU A N 1
ATOM 854 C CA . GLU A 1 111 ? -15.383 -8.004 10.495 1.00 95.12 111 GLU A CA 1
ATOM 855 C C . GLU A 1 111 ? -16.870 -7.667 10.335 1.00 95.12 111 GLU A C 1
ATOM 857 O O . GLU A 1 111 ? -17.533 -8.210 9.452 1.00 95.12 111 GLU A O 1
ATOM 862 N N . GLU A 1 112 ? -17.384 -6.723 11.129 1.00 94.44 112 GLU A N 1
ATOM 863 C CA . GLU A 1 112 ? -18.779 -6.282 11.051 1.00 94.44 112 GLU A CA 1
ATOM 864 C C . GLU A 1 112 ? -19.038 -5.383 9.837 1.00 94.44 112 GLU A C 1
ATOM 866 O O . GLU A 1 112 ? -20.039 -5.534 9.132 1.00 94.44 112 GLU A O 1
ATOM 871 N N . ARG A 1 113 ? -18.151 -4.405 9.597 1.00 96.62 113 ARG A N 1
ATOM 872 C CA . ARG A 1 113 ? -18.293 -3.429 8.507 1.00 96.62 113 ARG A CA 1
ATOM 873 C C . ARG A 1 113 ? -16.980 -2.710 8.168 1.00 96.62 113 ARG A C 1
ATOM 875 O O . ARG A 1 113 ? -16.137 -2.519 9.039 1.00 96.62 113 ARG A O 1
ATOM 882 N N . PRO A 1 114 ? -16.835 -2.173 6.941 1.00 97.94 114 PRO A N 1
ATOM 883 C CA . PRO A 1 114 ? -15.718 -1.294 6.597 1.00 97.94 114 PRO A CA 1
ATOM 884 C C . PRO A 1 114 ? -15.705 0.011 7.411 1.00 97.94 114 PRO A C 1
ATOM 886 O O . PRO A 1 114 ? -16.713 0.730 7.469 1.00 97.94 114 PRO A O 1
ATOM 889 N N . LEU A 1 115 ? -14.535 0.384 7.937 1.00 98.56 115 LEU A N 1
ATOM 890 C CA . LEU A 1 115 ? -14.365 1.561 8.801 1.00 98.56 115 LEU A CA 1
ATOM 891 C C . LEU A 1 115 ? -13.488 2.651 8.175 1.00 98.56 115 LEU A C 1
ATOM 893 O O . LEU A 1 115 ? -12.519 2.399 7.456 1.00 98.56 115 LEU A O 1
ATOM 897 N N . SER A 1 116 ? -13.829 3.903 8.444 1.00 98.31 116 SER A N 1
ATOM 898 C CA . SER A 1 116 ? -12.956 5.054 8.225 1.00 98.31 116 SER A CA 1
ATOM 899 C C . SER A 1 116 ? -11.938 5.187 9.362 1.00 98.31 116 SER A C 1
ATOM 901 O O . SER A 1 116 ? -12.088 4.589 10.423 1.00 98.31 116 SER A O 1
ATOM 903 N N . PHE A 1 117 ? -10.893 5.995 9.163 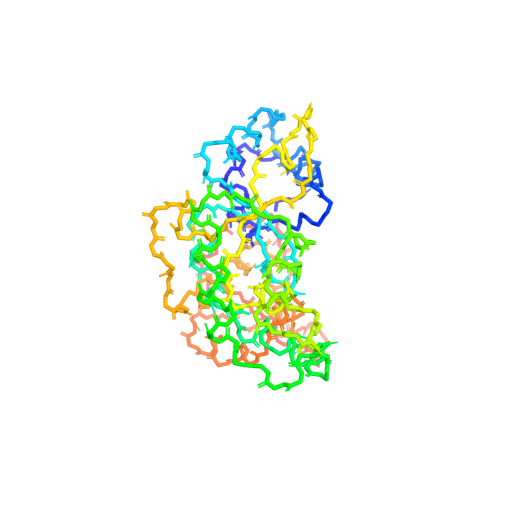1.00 97.62 117 PHE A N 1
ATOM 904 C CA . PHE A 1 117 ? -9.931 6.259 10.239 1.00 97.62 117 PHE A CA 1
ATOM 905 C C . PHE A 1 117 ? -10.545 7.000 11.426 1.00 97.62 117 PHE A C 1
ATOM 907 O O . PHE A 1 117 ? -10.177 6.698 12.549 1.00 97.62 117 PHE A O 1
ATOM 914 N N . ALA A 1 118 ? -11.504 7.900 11.190 1.00 97.50 118 ALA A N 1
ATOM 915 C CA . ALA A 1 118 ? -12.199 8.583 12.278 1.00 97.50 118 ALA A CA 1
ATOM 916 C C . ALA A 1 118 ? -12.988 7.591 13.148 1.00 97.50 118 ALA A C 1
ATOM 918 O O . ALA A 1 118 ? -12.854 7.615 14.363 1.00 97.50 118 ALA A O 1
ATOM 919 N N . GLU A 1 119 ? -13.728 6.669 12.519 1.00 98.00 119 GLU A N 1
ATOM 920 C CA . GLU A 1 119 ? -14.449 5.611 13.242 1.00 98.00 119 GLU A CA 1
ATOM 921 C C . GLU A 1 119 ? -13.481 4.662 13.973 1.00 98.00 119 GLU A C 1
ATOM 923 O O . GLU A 1 119 ? -13.785 4.216 15.070 1.00 98.00 119 GLU A O 1
ATOM 928 N N . LEU A 1 120 ? -12.310 4.357 13.396 1.00 98.00 120 LEU A N 1
ATOM 929 C CA . LEU A 1 120 ? -11.288 3.551 14.077 1.00 98.00 120 LEU A CA 1
ATOM 930 C C . LEU A 1 120 ? -10.712 4.263 15.306 1.00 98.00 120 LEU A C 1
ATOM 932 O O . LEU A 1 120 ? -10.569 3.624 16.341 1.00 98.00 120 LEU A O 1
ATOM 936 N N . ASP A 1 121 ? -10.380 5.553 15.206 1.00 97.31 121 ASP A N 1
ATOM 937 C CA . ASP A 1 121 ? -9.893 6.331 16.353 1.00 97.31 121 ASP A CA 1
ATOM 938 C C . ASP A 1 121 ? -10.955 6.407 17.463 1.00 97.31 121 ASP A C 1
ATOM 940 O O . ASP A 1 121 ? -10.624 6.221 18.630 1.00 97.31 121 ASP A O 1
ATOM 944 N N . GLU A 1 122 ? -12.224 6.619 17.104 1.00 96.69 122 GLU A N 1
ATOM 945 C CA . GLU A 1 122 ? -13.349 6.660 18.045 1.00 96.69 122 GLU A CA 1
ATOM 946 C C . GLU A 1 122 ? -13.552 5.315 18.759 1.00 96.69 122 GLU A C 1
ATOM 948 O O . GLU A 1 122 ? -13.448 5.246 19.982 1.00 96.69 122 GLU A O 1
ATOM 953 N N . LEU A 1 123 ? -13.759 4.232 18.000 1.00 97.50 123 LEU A N 1
ATOM 954 C CA . LEU A 1 123 ? -14.075 2.908 18.549 1.00 97.50 123 LEU A CA 1
ATOM 955 C C . LEU A 1 123 ? -12.911 2.308 19.347 1.00 97.50 123 LEU A C 1
ATOM 957 O O . LEU A 1 123 ? -13.118 1.661 20.370 1.00 97.50 123 LEU A O 1
ATOM 961 N N . LEU A 1 124 ? -11.667 2.505 18.896 1.00 97.62 124 LEU A N 1
ATOM 962 C CA . LEU A 1 124 ? -10.498 2.035 19.644 1.00 97.62 124 LEU A CA 1
ATOM 963 C C . LEU A 1 124 ? -10.221 2.930 20.859 1.00 97.62 124 LEU A C 1
ATOM 965 O O . LEU A 1 124 ? -9.729 2.438 21.874 1.00 97.62 124 LEU A O 1
ATOM 969 N N . GLY A 1 125 ? -10.559 4.219 20.792 1.00 96.69 125 GLY A N 1
ATOM 970 C CA . GLY A 1 125 ? -10.395 5.160 21.898 1.00 96.69 125 GLY A CA 1
ATOM 971 C C . GLY A 1 125 ? -11.151 4.752 23.165 1.00 96.69 125 GLY A C 1
ATOM 972 O O . GLY A 1 125 ? -10.665 5.014 24.264 1.00 96.69 125 GLY A O 1
ATOM 973 N N . GLU A 1 126 ? -12.274 4.037 23.034 1.00 95.00 126 GLU A N 1
ATOM 974 C CA . GLU A 1 126 ? -13.013 3.472 24.175 1.00 95.00 126 GLU A CA 1
ATOM 975 C C . GLU A 1 126 ? -12.169 2.478 24.988 1.00 95.00 126 GLU A C 1
ATOM 977 O O . GLU A 1 126 ? -12.247 2.444 26.217 1.00 95.00 126 GLU A O 1
ATOM 982 N N . ARG A 1 127 ? -11.331 1.682 24.309 1.00 95.19 127 ARG A N 1
ATOM 983 C CA . ARG A 1 127 ? -10.475 0.663 24.933 1.00 95.19 127 ARG A CA 1
ATOM 984 C C . ARG A 1 127 ? -9.089 1.189 25.315 1.00 95.19 127 ARG A C 1
ATOM 986 O O . ARG A 1 127 ? -8.486 0.663 26.248 1.00 95.19 127 ARG A O 1
ATOM 993 N N . TRP A 1 128 ? -8.595 2.222 24.635 1.00 95.69 128 TRP A N 1
ATOM 994 C CA . TRP A 1 128 ? -7.305 2.862 24.916 1.00 95.69 128 TRP A CA 1
ATOM 995 C C . TRP A 1 128 ? -7.468 4.349 25.264 1.00 95.69 128 TRP A C 1
ATOM 997 O O . TRP A 1 128 ? -6.984 5.216 24.528 1.00 95.69 128 TRP A O 1
ATOM 1007 N N . PRO A 1 129 ? -8.120 4.672 26.397 1.00 90.50 129 PRO A N 1
ATOM 1008 C CA . PRO A 1 129 ? -8.340 6.055 26.792 1.00 90.50 129 PRO A CA 1
ATOM 1009 C C . PRO A 1 129 ? -7.009 6.786 27.004 1.00 90.50 129 PRO A C 1
ATOM 1011 O O . PRO A 1 129 ? -6.084 6.269 27.627 1.00 90.50 129 PRO A O 1
ATOM 1014 N N . GLY A 1 130 ? -6.914 8.010 26.482 1.00 86.94 130 GLY A N 1
ATOM 1015 C CA . GLY A 1 130 ? -5.715 8.850 26.589 1.00 86.94 130 GLY A CA 1
ATOM 1016 C C . GLY A 1 130 ? -4.631 8.577 25.539 1.00 86.94 130 GLY A C 1
ATOM 1017 O O . GLY A 1 130 ? -3.672 9.346 25.464 1.00 86.94 130 GLY A O 1
ATOM 1018 N N . HIS A 1 131 ? -4.791 7.547 24.702 1.00 89.25 131 HIS A N 1
ATOM 1019 C CA . HIS A 1 131 ? -3.959 7.340 23.518 1.00 89.25 131 HIS A CA 1
ATOM 1020 C C . HIS A 1 131 ? -4.569 8.037 22.297 1.00 89.25 131 HIS A C 1
ATOM 1022 O O . HIS A 1 131 ? -5.783 8.183 22.179 1.00 89.25 131 HIS A O 1
ATOM 1028 N N . ASP A 1 132 ? -3.713 8.464 21.372 1.00 89.75 132 ASP A N 1
ATOM 1029 C CA . ASP A 1 132 ? -4.105 9.185 20.161 1.00 89.75 132 ASP A CA 1
ATOM 1030 C C . ASP A 1 132 ? -3.396 8.585 18.931 1.00 89.75 132 ASP A C 1
ATOM 1032 O O . ASP A 1 132 ? -2.382 7.894 19.051 1.00 89.75 132 ASP A O 1
ATOM 1036 N N . ALA A 1 133 ? -3.918 8.860 17.734 1.00 94.31 133 ALA A N 1
ATOM 1037 C CA . ALA A 1 133 ? -3.474 8.310 16.453 1.00 94.31 133 ALA A CA 1
ATOM 1038 C C . ALA A 1 133 ? -3.561 6.772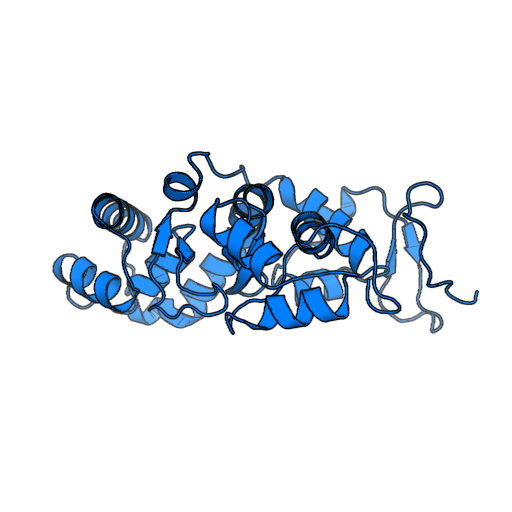 16.356 1.00 94.31 133 ALA A C 1
ATOM 1040 O O . ALA A 1 133 ? -2.765 6.147 15.641 1.00 94.31 133 ALA A O 1
ATOM 1041 N N . LEU A 1 134 ? -4.545 6.161 17.024 1.00 97.56 134 LEU A N 1
ATOM 1042 C CA . LEU A 1 134 ? -4.794 4.716 17.002 1.00 97.56 134 LEU A CA 1
ATOM 1043 C C . LEU A 1 134 ? -5.052 4.221 15.572 1.00 97.56 134 LEU A C 1
ATOM 1045 O O . LEU A 1 134 ? -4.472 3.223 15.150 1.00 97.56 134 LEU A O 1
ATOM 1049 N N . ALA A 1 135 ? -5.791 4.967 14.753 1.00 97.56 135 ALA A N 1
ATOM 1050 C CA . ALA A 1 135 ? -6.004 4.636 13.349 1.00 97.56 135 ALA A CA 1
ATOM 1051 C C . ALA A 1 135 ? -4.700 4.626 12.529 1.00 97.56 135 ALA A C 1
ATOM 1053 O O . ALA A 1 135 ? -4.584 3.861 11.569 1.00 97.56 135 ALA A O 1
ATOM 1054 N N . GLN A 1 136 ? -3.686 5.425 12.895 1.00 97.25 136 GLN A N 1
ATOM 1055 C CA . GLN A 1 136 ? -2.370 5.350 12.244 1.00 97.25 136 GLN A CA 1
ATOM 1056 C C . GLN A 1 136 ? -1.595 4.105 12.681 1.00 97.25 136 GLN A C 1
ATOM 1058 O O . GLN A 1 136 ? -0.937 3.492 11.837 1.00 97.25 136 GLN A O 1
ATOM 1063 N N . ALA A 1 137 ? -1.715 3.692 13.948 1.00 97.69 137 ALA A N 1
ATOM 1064 C CA . ALA A 1 137 ? -1.193 2.405 14.405 1.00 97.69 137 ALA A CA 1
ATOM 1065 C C . ALA A 1 137 ? -1.827 1.247 13.625 1.00 97.69 137 ALA A C 1
ATOM 1067 O O . ALA A 1 137 ? -1.100 0.430 13.058 1.00 97.69 137 ALA A O 1
ATOM 1068 N N . VAL A 1 138 ? -3.156 1.244 13.472 1.00 98.38 138 VAL A N 1
ATOM 1069 C CA . VAL A 1 138 ? -3.859 0.247 12.649 1.00 98.38 138 VAL A CA 1
ATOM 1070 C C . VAL A 1 138 ? -3.385 0.297 11.198 1.00 98.38 138 VAL A C 1
ATOM 1072 O O . VAL A 1 138 ? -3.073 -0.738 10.624 1.00 98.38 138 VAL A O 1
ATOM 1075 N N . ARG A 1 139 ? -3.270 1.483 10.588 1.00 97.69 139 ARG A N 1
ATOM 1076 C CA . ARG A 1 139 ? -2.811 1.639 9.196 1.00 97.69 139 ARG A CA 1
ATOM 1077 C C . ARG A 1 139 ? -1.413 1.059 8.951 1.00 97.69 139 ARG A C 1
ATOM 1079 O O . ARG A 1 139 ? -1.141 0.571 7.852 1.00 97.69 139 ARG A O 1
ATOM 1086 N N . ALA A 1 140 ? -0.521 1.146 9.935 1.00 97.25 140 ALA A N 1
ATOM 1087 C CA . ALA A 1 140 ? 0.820 0.579 9.850 1.00 97.25 140 ALA A CA 1
ATOM 1088 C C . ALA A 1 140 ? 0.827 -0.937 10.113 1.00 97.25 140 ALA A C 1
ATOM 1090 O O . ALA A 1 140 ? 1.487 -1.670 9.377 1.00 97.25 140 ALA A O 1
ATOM 1091 N N . ALA A 1 141 ? 0.080 -1.409 11.113 1.00 97.31 141 ALA A N 1
ATOM 1092 C CA . ALA A 1 141 ? 0.088 -2.806 11.551 1.00 97.31 141 ALA A CA 1
ATOM 1093 C C . ALA A 1 141 ? -0.814 -3.729 10.709 1.00 97.31 141 ALA A C 1
ATOM 1095 O O . ALA A 1 141 ? -0.527 -4.913 10.555 1.00 97.31 141 ALA A O 1
ATOM 1096 N N . VAL A 1 142 ? -1.894 -3.196 10.136 1.00 98.44 142 VAL A N 1
ATOM 1097 C CA . VAL A 1 142 ? -2.874 -3.943 9.343 1.00 98.44 142 VAL A CA 1
ATOM 1098 C C . VAL A 1 142 ? -2.782 -3.526 7.869 1.00 98.44 142 VAL A C 1
ATOM 1100 O O . VAL A 1 142 ? -2.777 -2.333 7.547 1.00 98.44 142 VAL A O 1
ATOM 1103 N N . PRO A 1 143 ? -2.720 -4.481 6.928 1.00 98.25 143 PRO A N 1
ATOM 1104 C CA . PRO A 1 143 ? -2.868 -4.239 5.491 1.00 98.25 143 PRO A CA 1
ATOM 1105 C C . PRO A 1 143 ? -4.246 -3.706 5.088 1.00 98.25 143 PRO A C 1
ATOM 1107 O O . PRO A 1 143 ? -5.085 -4.441 4.590 1.00 98.25 143 PRO A O 1
ATOM 1110 N N . LEU A 1 144 ? -4.506 -2.420 5.293 1.00 98.75 144 LEU A N 1
ATOM 1111 C CA . LEU A 1 144 ? -5.815 -1.832 5.008 1.00 98.75 144 LEU A CA 1
ATOM 1112 C C . LEU A 1 144 ? -6.011 -1.499 3.521 1.00 98.75 144 LEU A C 1
ATOM 1114 O O . LEU A 1 144 ? -5.357 -0.596 2.990 1.00 98.75 144 LEU A O 1
ATOM 1118 N N . VAL A 1 145 ? -6.968 -2.166 2.873 1.00 98.56 145 VAL A N 1
ATOM 1119 C CA . VAL A 1 145 ? -7.456 -1.828 1.526 1.00 98.56 145 VAL A CA 1
ATOM 1120 C C . VAL A 1 145 ? -8.555 -0.775 1.620 1.00 98.56 145 VAL A C 1
ATOM 1122 O O . VAL A 1 145 ? -9.471 -0.911 2.424 1.00 98.56 145 VAL A O 1
ATOM 1125 N N . GLN A 1 146 ? -8.502 0.254 0.770 1.00 98.12 146 GLN A N 1
ATOM 1126 C CA . GLN A 1 146 ? -9.619 1.177 0.559 1.00 98.12 146 GLN A CA 1
ATOM 1127 C C . GLN A 1 146 ? -10.669 0.533 -0.346 1.00 98.12 146 GLN A C 1
ATOM 1129 O O . GLN A 1 146 ? -10.381 0.238 -1.508 1.00 98.12 146 GLN A O 1
ATOM 1134 N N . VAL A 1 147 ? -11.883 0.349 0.171 1.00 97.31 147 VAL A N 1
ATOM 1135 C CA . VAL A 1 147 ? -12.963 -0.316 -0.570 1.00 97.31 147 VAL A CA 1
ATOM 1136 C C . VAL A 1 147 ? -13.705 0.649 -1.515 1.00 97.31 147 VAL A C 1
ATOM 1138 O O . VAL A 1 147 ? -13.797 1.853 -1.230 1.00 97.31 147 VAL A O 1
ATOM 1141 N N . PRO A 1 148 ? -14.262 0.155 -2.6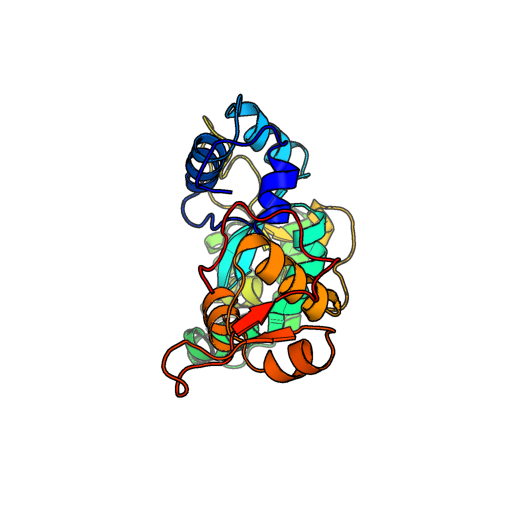41 1.00 96.75 148 PRO A N 1
ATOM 1142 C CA . PRO A 1 148 ? -15.204 0.910 -3.466 1.00 96.75 148 PRO A CA 1
ATOM 1143 C C . PRO A 1 148 ? -16.383 1.473 -2.643 1.00 96.75 148 PRO A C 1
ATOM 1145 O O . PRO A 1 148 ? -16.753 0.887 -1.627 1.00 96.75 148 PRO A O 1
ATOM 1148 N N . PRO A 1 149 ? -16.990 2.605 -3.052 1.00 96.12 149 PRO A N 1
ATOM 1149 C CA . PRO A 1 149 ? -16.798 3.307 -4.326 1.00 96.12 149 PRO A CA 1
ATOM 1150 C C . PRO A 1 149 ? -15.595 4.268 -4.357 1.00 96.12 149 PRO A C 1
ATOM 1152 O O . PRO A 1 149 ? -15.389 4.966 -5.350 1.00 96.12 149 PRO A O 1
ATOM 1155 N N . ARG A 1 150 ? -14.769 4.346 -3.301 1.00 95.50 150 ARG A N 1
ATOM 1156 C CA . ARG A 1 150 ? -13.640 5.290 -3.249 1.00 95.50 150 ARG A CA 1
ATOM 1157 C C . ARG A 1 150 ? -12.601 4.982 -4.341 1.00 95.50 150 ARG A C 1
ATOM 1159 O O . ARG A 1 150 ? -11.795 4.066 -4.222 1.00 95.50 150 ARG A O 1
ATOM 1166 N N . GLY A 1 151 ? -12.526 5.846 -5.353 1.00 94.88 151 GLY A N 1
ATOM 1167 C CA . GLY A 1 151 ? -11.602 5.697 -6.488 1.00 94.88 151 GLY A CA 1
ATOM 1168 C C . GLY A 1 151 ? -12.201 4.991 -7.699 1.00 94.88 151 GLY A C 1
ATOM 1169 O O . GLY A 1 151 ? -11.500 4.805 -8.687 1.00 94.88 151 GLY A O 1
ATOM 1170 N N . VAL A 1 152 ? -13.488 4.654 -7.661 1.00 97.25 152 VAL A N 1
ATOM 1171 C CA . VAL A 1 152 ? -14.242 4.271 -8.854 1.00 97.25 152 VAL A CA 1
ATOM 1172 C C . VAL A 1 152 ? -14.639 5.542 -9.606 1.00 97.25 152 VAL A C 1
ATOM 1174 O O . VAL A 1 152 ? -15.153 6.487 -9.009 1.00 97.25 152 VAL A O 1
ATOM 1177 N N . TRP A 1 153 ? -14.365 5.599 -10.909 1.00 95.69 153 TRP A N 1
ATOM 1178 C CA . TRP A 1 153 ? -14.736 6.751 -11.730 1.00 95.69 153 TRP A CA 1
ATOM 1179 C C . TRP A 1 153 ? -16.255 6.950 -11.752 1.00 95.69 153 TRP A C 1
ATOM 1181 O O . TRP A 1 153 ? -17.008 5.989 -11.860 1.00 95.69 153 TRP A O 1
ATOM 1191 N N . GLY A 1 154 ? -16.708 8.201 -11.652 1.00 93.38 154 GLY A N 1
ATOM 1192 C CA . GLY A 1 154 ? -18.138 8.528 -11.624 1.00 93.38 154 GLY A CA 1
ATOM 1193 C C . GLY A 1 154 ? -18.849 8.197 -10.306 1.00 93.38 154 GLY A C 1
ATOM 1194 O O . GLY A 1 154 ? -20.031 8.498 -10.176 1.00 93.38 154 GLY A O 1
ATOM 1195 N N . ALA A 1 155 ? -18.144 7.645 -9.313 1.00 93.19 155 ALA A N 1
ATOM 1196 C CA . ALA A 1 155 ? -18.670 7.404 -7.977 1.00 93.19 155 ALA A CA 1
ATOM 1197 C C . ALA A 1 155 ? -17.823 8.126 -6.918 1.00 93.19 155 ALA A C 1
ATOM 1199 O O . ALA A 1 155 ? -16.614 8.317 -7.061 1.00 93.19 155 ALA A O 1
ATOM 1200 N N . SER A 1 156 ? -18.467 8.540 -5.830 1.00 87.06 156 SER A N 1
ATOM 1201 C CA . SER A 1 156 ? -17.801 9.166 -4.691 1.00 87.06 156 SER A CA 1
ATOM 1202 C C . SER A 1 156 ? -18.161 8.428 -3.412 1.00 87.06 156 SER A C 1
ATOM 1204 O O . SER A 1 156 ? -19.238 7.856 -3.280 1.00 87.06 156 SER A O 1
ATOM 1206 N N . GLY A 1 157 ? -17.238 8.438 -2.462 1.00 88.81 157 GLY A N 1
ATOM 1207 C CA . GLY A 1 157 ? -17.418 7.839 -1.153 1.00 88.81 157 GLY A CA 1
ATOM 1208 C C . GLY A 1 157 ? -16.271 8.219 -0.236 1.00 88.81 157 GLY A C 1
ATOM 1209 O O . GLY A 1 157 ? -15.180 8.578 -0.698 1.00 88.81 157 GLY A O 1
ATOM 1210 N N . GLN A 1 158 ? -16.521 8.145 1.067 1.00 94.12 158 GLN A N 1
ATOM 1211 C CA . GLN A 1 158 ? -15.477 8.251 2.079 1.00 94.12 158 GLN A CA 1
ATOM 1212 C C . GLN A 1 158 ? -14.495 7.079 1.935 1.00 94.12 158 GLN A C 1
ATOM 1214 O O . GLN A 1 158 ? -14.867 5.991 1.498 1.00 94.12 158 GLN A O 1
ATOM 1219 N N . ALA A 1 159 ? -13.230 7.287 2.302 1.00 95.56 159 ALA A N 1
ATOM 1220 C CA . ALA A 1 159 ? -12.282 6.185 2.402 1.00 95.56 159 ALA A CA 1
ATOM 1221 C C . ALA A 1 159 ? -12.658 5.286 3.591 1.00 95.56 159 ALA A C 1
ATOM 1223 O O . ALA A 1 159 ? -12.450 5.662 4.746 1.00 95.56 159 ALA A O 1
ATOM 1224 N N . ARG A 1 160 ? -13.212 4.113 3.281 1.00 98.19 160 ARG A N 1
ATOM 1225 C CA . ARG A 1 160 ? -13.470 3.026 4.229 1.00 98.19 160 ARG A CA 1
ATOM 1226 C C . ARG A 1 160 ? -12.501 1.881 3.967 1.00 98.19 160 ARG A C 1
ATOM 1228 O O . ARG A 1 160 ? -12.055 1.707 2.832 1.00 98.19 160 ARG A O 1
ATOM 1235 N N . HIS A 1 161 ? -12.166 1.144 5.015 1.00 98.56 161 HIS A N 1
ATOM 1236 C CA . HIS A 1 161 ? -11.047 0.219 5.026 1.00 98.56 161 HIS A CA 1
ATOM 1237 C C . HIS A 1 161 ? -11.470 -1.153 5.536 1.00 98.56 161 HIS A C 1
ATOM 1239 O O . HIS A 1 161 ? -12.323 -1.255 6.417 1.00 98.56 161 HIS A O 1
ATOM 1245 N N . VAL A 1 162 ? -10.854 -2.183 4.964 1.00 98.31 162 VAL A N 1
ATOM 1246 C CA . VAL A 1 162 ? -10.975 -3.592 5.362 1.00 98.31 162 VAL A CA 1
ATOM 1247 C C . VAL A 1 162 ? -9.572 -4.212 5.290 1.00 98.31 162 VAL A C 1
ATOM 1249 O O . VAL A 1 162 ? -8.782 -3.787 4.434 1.00 98.31 162 VAL A O 1
ATOM 1252 N N . PRO A 1 163 ? -9.217 -5.188 6.146 1.00 98.69 163 PRO A N 1
ATOM 1253 C CA . PRO A 1 163 ? -7.972 -5.931 5.988 1.00 98.69 163 PRO A CA 1
ATOM 1254 C C . PRO A 1 163 ? -7.880 -6.613 4.615 1.00 98.69 163 PRO A C 1
ATOM 1256 O O . PRO A 1 163 ? -8.858 -7.176 4.120 1.00 98.69 163 PRO A O 1
ATOM 1259 N N . ALA A 1 164 ? -6.701 -6.570 3.996 1.00 98.56 164 ALA A N 1
ATOM 1260 C CA . ALA A 1 164 ? -6.463 -7.104 2.661 1.00 98.56 164 ALA A CA 1
ATOM 1261 C C . ALA A 1 164 ? -6.787 -8.598 2.588 1.00 98.56 164 ALA A C 1
ATOM 1263 O O . ALA A 1 164 ? -7.407 -9.029 1.619 1.00 98.56 164 ALA A O 1
ATOM 1264 N N . GLU A 1 165 ? -6.426 -9.367 3.618 1.00 97.94 165 GLU A N 1
ATOM 1265 C CA . GLU A 1 165 ? -6.683 -10.807 3.663 1.00 97.94 165 GLU A CA 1
ATOM 1266 C C . GLU A 1 165 ? -8.188 -11.110 3.659 1.00 97.94 165 GLU A C 1
ATOM 1268 O O . GLU A 1 165 ? -8.640 -11.973 2.909 1.00 97.94 165 GLU A O 1
ATOM 1273 N N . SER A 1 166 ? -8.977 -10.348 4.425 1.00 97.56 166 SER A N 1
ATOM 1274 C CA . SER A 1 166 ? -10.439 -10.473 4.473 1.00 97.56 166 SER A CA 1
ATOM 1275 C C . SER A 1 166 ? -11.094 -10.036 3.160 1.00 97.56 166 SER A C 1
ATOM 1277 O O . SER A 1 166 ? -12.031 -10.673 2.686 1.00 97.56 166 SER A O 1
ATOM 1279 N N . TRP A 1 167 ? -10.599 -8.959 2.541 1.00 98.12 167 TRP A N 1
ATOM 1280 C CA . TRP A 1 167 ? -11.141 -8.446 1.279 1.00 98.12 167 TRP A CA 1
ATOM 1281 C C . TRP A 1 167 ? -10.845 -9.365 0.084 1.00 98.12 167 TRP A C 1
ATOM 1283 O O . TRP A 1 167 ? -11.710 -9.564 -0.775 1.00 98.12 167 TRP A O 1
ATOM 1293 N N . LEU A 1 168 ? -9.629 -9.917 0.032 1.00 98.25 168 LEU A N 1
ATOM 1294 C CA . LEU A 1 168 ? -9.123 -10.736 -1.073 1.00 98.25 168 LEU A CA 1
ATOM 1295 C C . LEU A 1 168 ? -9.298 -12.245 -0.850 1.00 98.25 168 LEU A C 1
ATOM 1297 O O . LEU A 1 168 ? -9.071 -13.012 -1.783 1.00 98.25 168 LEU A O 1
ATOM 1301 N N . GLY A 1 169 ? -9.667 -12.677 0.359 1.00 98.00 169 GLY A N 1
ATOM 1302 C CA . GLY A 1 169 ? -9.860 -14.088 0.707 1.00 98.00 169 GLY A CA 1
ATOM 1303 C C . GLY A 1 169 ? -8.579 -14.926 0.660 1.00 98.00 169 GLY A C 1
ATOM 1304 O O . GLY A 1 169 ? -8.647 -16.138 0.470 1.00 98.00 169 GLY A O 1
ATOM 1305 N N . ARG A 1 170 ? -7.404 -14.293 0.767 1.00 97.69 170 ARG A N 1
ATOM 1306 C CA . ARG A 1 170 ? -6.088 -14.933 0.612 1.00 97.69 170 ARG A CA 1
ATOM 1307 C C . ARG A 1 170 ? -5.090 -14.378 1.632 1.00 97.69 170 ARG A C 1
ATOM 1309 O O . ARG A 1 170 ? -5.166 -13.191 1.950 1.00 97.69 170 ARG A O 1
ATOM 1316 N N . PRO A 1 171 ? -4.153 -15.200 2.135 1.00 97.75 171 PRO A N 1
ATOM 1317 C CA . PRO A 1 171 ? -3.146 -14.740 3.083 1.00 97.75 171 PRO A CA 1
ATOM 1318 C C . PRO A 1 171 ? -2.130 -13.799 2.420 1.00 97.75 171 PRO A C 1
ATOM 1320 O O . PRO A 1 171 ? -1.937 -13.819 1.203 1.00 97.75 171 PRO A O 1
ATOM 1323 N N . LEU A 1 172 ? -1.456 -12.988 3.239 1.00 97.75 172 LEU A N 1
ATOM 1324 C CA . LEU A 1 172 ? -0.282 -12.222 2.812 1.00 97.75 172 LEU A CA 1
ATOM 1325 C C . LEU A 1 172 ? 0.890 -13.155 2.493 1.00 97.75 172 LEU A C 1
ATOM 1327 O O . LEU A 1 172 ? 0.979 -14.260 3.028 1.00 97.75 172 LEU A O 1
ATOM 1331 N N . GLY A 1 173 ? 1.828 -12.665 1.685 1.00 96.69 173 GLY A N 1
ATOM 1332 C CA . GLY A 1 173 ? 3.142 -13.289 1.562 1.00 96.69 173 GLY A CA 1
ATOM 1333 C C . GLY A 1 173 ? 3.986 -13.156 2.837 1.00 96.69 173 GLY A C 1
ATOM 1334 O O . GLY A 1 173 ? 3.623 -12.479 3.798 1.00 96.69 173 GLY A O 1
ATOM 1335 N N . ASP A 1 174 ? 5.166 -13.763 2.810 1.00 94.69 174 ASP A N 1
ATOM 1336 C CA . ASP A 1 174 ? 6.136 -13.784 3.916 1.00 94.69 174 ASP A CA 1
ATOM 1337 C C . ASP A 1 174 ? 7.190 -12.658 3.845 1.00 94.69 174 ASP A C 1
ATOM 1339 O O . ASP A 1 174 ? 8.065 -12.559 4.703 1.00 94.69 174 ASP A O 1
ATOM 1343 N N . GLY A 1 175 ? 7.120 -11.791 2.827 1.00 92.75 175 GLY A N 1
ATOM 1344 C CA . GLY A 1 175 ? 8.095 -10.721 2.589 1.00 92.75 175 GLY A CA 1
ATOM 1345 C C . GLY A 1 175 ? 9.298 -11.122 1.731 1.00 92.75 175 GLY A C 1
ATOM 1346 O O . GLY A 1 175 ? 10.166 -10.283 1.487 1.00 92.75 175 GLY A O 1
ATOM 1347 N N . SER A 1 176 ? 9.341 -12.351 1.206 1.00 94.06 176 SER A N 1
ATOM 1348 C CA . SER A 1 176 ? 10.395 -12.817 0.288 1.00 94.06 176 SER A CA 1
ATOM 1349 C C . SER A 1 176 ? 10.412 -12.098 -1.072 1.00 94.06 176 SER A C 1
ATOM 1351 O O . SER A 1 176 ? 11.442 -12.067 -1.745 1.00 94.06 176 SER A O 1
ATOM 1353 N N . ALA A 1 177 ? 9.322 -11.418 -1.445 1.00 96.19 177 ALA A N 1
ATOM 1354 C CA . ALA A 1 177 ? 9.159 -10.728 -2.729 1.00 96.19 177 ALA A CA 1
ATOM 1355 C C . ALA A 1 177 ? 10.040 -9.469 -2.925 1.00 96.19 177 ALA A C 1
ATOM 1357 O O . ALA A 1 177 ? 9.896 -8.757 -3.920 1.00 96.19 177 ALA A O 1
ATOM 1358 N N . ALA A 1 178 ? 10.956 -9.148 -2.003 1.00 96.81 178 ALA A N 1
ATOM 1359 C CA . ALA A 1 178 ? 11.836 -7.982 -2.125 1.00 96.81 178 ALA A CA 1
ATOM 1360 C C . ALA A 1 178 ? 12.749 -8.047 -3.365 1.00 96.81 178 ALA A C 1
ATOM 1362 O O . ALA A 1 178 ? 12.952 -7.027 -4.028 1.00 96.81 178 ALA A O 1
ATOM 1363 N N . GLY A 1 179 ? 13.274 -9.235 -3.692 1.00 96.31 179 GLY A N 1
ATOM 1364 C CA . GLY A 1 179 ? 14.075 -9.461 -4.901 1.00 96.31 179 GLY A CA 1
ATOM 1365 C C . GLY A 1 179 ? 13.254 -9.241 -6.171 1.00 96.31 179 GLY A C 1
ATOM 1366 O O . GLY A 1 179 ? 13.637 -8.442 -7.025 1.00 96.31 179 GLY A O 1
ATOM 1367 N N . ASP A 1 180 ? 12.069 -9.849 -6.241 1.00 96.44 180 ASP A N 1
ATOM 1368 C CA . ASP A 1 180 ? 11.144 -9.691 -7.369 1.00 96.44 180 ASP A CA 1
ATOM 1369 C C . ASP A 1 180 ? 10.709 -8.238 -7.563 1.00 96.44 180 ASP A C 1
ATOM 1371 O O . ASP A 1 180 ? 10.653 -7.748 -8.691 1.00 96.44 180 ASP A O 1
ATOM 1375 N N . MET A 1 181 ? 10.455 -7.510 -6.473 1.00 97.25 181 MET A N 1
ATOM 1376 C CA . MET A 1 181 ? 10.140 -6.083 -6.527 1.00 97.25 181 MET A CA 1
ATOM 1377 C C . MET A 1 181 ? 11.290 -5.275 -7.148 1.00 97.25 181 MET A C 1
ATOM 1379 O O . MET A 1 181 ? 11.037 -4.407 -7.984 1.00 97.25 181 MET A O 1
ATOM 1383 N N . VAL A 1 182 ? 12.544 -5.566 -6.781 1.00 96.75 182 VAL A N 1
ATOM 1384 C CA . VAL A 1 182 ? 13.737 -4.929 -7.368 1.00 96.75 182 VAL A CA 1
ATOM 1385 C C . VAL A 1 182 ? 13.852 -5.246 -8.859 1.00 96.75 182 VAL A C 1
ATOM 1387 O O . VAL A 1 182 ? 14.023 -4.334 -9.669 1.00 96.75 182 VAL A O 1
ATOM 1390 N N . LEU A 1 183 ? 13.700 -6.515 -9.244 1.00 95.62 183 LEU A N 1
ATOM 1391 C CA . LEU A 1 183 ? 13.757 -6.922 -10.649 1.00 95.62 183 LEU A CA 1
ATOM 1392 C C . LEU A 1 183 ? 12.656 -6.237 -11.468 1.00 95.62 183 LEU A C 1
ATOM 1394 O O . LEU A 1 183 ? 12.921 -5.692 -12.540 1.00 95.62 183 LEU A O 1
ATOM 1398 N N . ARG A 1 184 ? 11.422 -6.199 -10.960 1.00 95.88 184 ARG A N 1
ATOM 1399 C CA . ARG A 1 184 ? 10.298 -5.532 -11.630 1.00 95.88 184 ARG A CA 1
ATOM 1400 C C . ARG A 1 184 ? 10.495 -4.020 -11.723 1.00 95.88 184 ARG A C 1
ATOM 1402 O O . ARG A 1 184 ? 10.234 -3.454 -12.782 1.00 95.88 184 ARG A O 1
ATOM 1409 N N . TYR A 1 185 ? 11.037 -3.382 -10.683 1.00 96.56 185 TYR A N 1
ATOM 1410 C CA . TYR A 1 185 ? 11.426 -1.972 -10.735 1.00 96.56 185 TYR A CA 1
ATOM 1411 C C . TYR A 1 185 ? 12.429 -1.717 -11.867 1.00 96.56 185 TYR A C 1
ATOM 1413 O O . TYR A 1 185 ? 12.213 -0.826 -12.686 1.00 96.56 185 TYR A O 1
ATOM 1421 N N . LEU A 1 186 ? 13.487 -2.529 -11.977 1.00 95.25 186 LEU A N 1
ATOM 1422 C CA . LEU A 1 186 ? 14.484 -2.381 -13.041 1.00 95.25 186 LEU A CA 1
ATOM 1423 C C . LEU A 1 186 ? 13.889 -2.638 -14.434 1.00 95.25 186 LEU A C 1
ATOM 1425 O O . LEU A 1 186 ? 14.290 -1.983 -15.396 1.00 95.25 186 LEU A O 1
ATOM 1429 N N . ARG A 1 187 ? 12.900 -3.534 -14.571 1.00 93.00 187 ARG A N 1
ATOM 1430 C CA . ARG A 1 187 ? 12.181 -3.725 -15.847 1.00 93.00 187 ARG A CA 1
ATOM 1431 C C . ARG A 1 187 ? 11.397 -2.479 -16.261 1.00 93.00 187 ARG A C 1
ATOM 1433 O O . ARG A 1 187 ? 11.342 -2.191 -17.453 1.00 93.00 187 ARG A O 1
ATOM 1440 N N . ALA A 1 188 ? 10.798 -1.760 -15.313 1.00 93.12 188 ALA A N 1
ATOM 1441 C CA . ALA A 1 188 ? 9.948 -0.605 -15.610 1.00 93.12 188 ALA A CA 1
ATOM 1442 C C . ALA A 1 188 ? 10.708 0.730 -15.690 1.00 93.12 188 ALA A C 1
ATOM 1444 O O . ALA A 1 188 ? 10.346 1.593 -16.494 1.00 93.12 188 ALA A O 1
ATOM 1445 N N . PHE A 1 189 ? 11.731 0.904 -14.851 1.00 92.62 189 PHE A N 1
ATOM 1446 C CA . PHE A 1 189 ? 12.390 2.189 -14.597 1.00 92.62 189 PHE A CA 1
ATOM 1447 C C . PHE A 1 189 ? 13.916 2.142 -14.730 1.00 92.62 189 PHE A C 1
ATOM 1449 O O . PHE A 1 189 ? 14.560 3.173 -14.569 1.00 92.62 189 PHE A O 1
ATOM 1456 N N . GLY A 1 190 ? 14.499 0.967 -14.989 1.00 90.06 190 GLY A N 1
ATOM 1457 C CA . GLY A 1 190 ? 15.943 0.820 -15.130 1.00 90.06 190 GLY A CA 1
ATOM 1458 C C . GLY A 1 190 ? 16.492 1.365 -16.460 1.00 90.06 190 GLY A C 1
ATOM 1459 O O . GLY A 1 190 ? 15.720 1.628 -17.387 1.00 90.06 190 GLY A O 1
ATOM 1460 N N . PRO A 1 191 ? 17.828 1.456 -16.590 1.00 92.38 191 PRO A N 1
ATOM 1461 C CA . PRO A 1 191 ? 18.827 1.124 -15.572 1.00 92.38 191 PRO A CA 1
ATOM 1462 C C . PRO A 1 191 ? 18.827 2.149 -14.428 1.00 92.38 191 PRO A C 1
ATOM 1464 O O . PRO A 1 191 ? 18.505 3.314 -14.639 1.00 92.38 191 PRO A O 1
ATOM 1467 N N . ALA A 1 192 ? 19.133 1.706 -13.208 1.00 92.69 192 ALA A N 1
ATOM 1468 C CA . ALA A 1 192 ? 19.007 2.543 -12.010 1.00 92.69 192 ALA A CA 1
ATOM 1469 C C . ALA A 1 192 ? 19.999 2.138 -10.915 1.00 92.69 192 ALA A C 1
ATOM 1471 O O . ALA A 1 192 ? 20.441 0.987 -10.858 1.00 92.69 192 ALA A O 1
ATOM 1472 N N . SER A 1 193 ? 20.336 3.065 -10.020 1.00 93.44 193 SER A N 1
ATOM 1473 C CA . SER A 1 193 ? 21.189 2.778 -8.868 1.00 93.44 193 SER A CA 1
ATOM 1474 C C . SER A 1 193 ? 20.388 2.171 -7.704 1.00 93.44 193 SER A C 1
ATOM 1476 O O . SER A 1 193 ? 19.158 2.251 -7.628 1.00 93.44 193 SER A O 1
ATOM 1478 N N . VAL A 1 194 ? 21.084 1.585 -6.721 1.00 94.69 194 VAL A N 1
ATOM 1479 C CA . VAL A 1 194 ? 20.438 1.142 -5.466 1.00 94.69 194 VAL A CA 1
ATOM 1480 C C . VAL A 1 194 ? 19.792 2.310 -4.722 1.00 94.69 194 VAL A C 1
ATOM 1482 O O . VAL A 1 194 ? 18.759 2.140 -4.075 1.00 94.69 194 VAL A O 1
ATOM 1485 N N . LYS A 1 195 ? 20.374 3.506 -4.815 1.00 94.81 195 LYS A N 1
ATOM 1486 C CA . LYS A 1 195 ? 19.805 4.695 -4.186 1.00 94.81 195 LYS A CA 1
ATOM 1487 C C . LYS A 1 195 ? 18.498 5.092 -4.855 1.00 94.81 195 LYS A C 1
ATOM 1489 O O . LYS A 1 195 ? 17.559 5.391 -4.126 1.00 94.81 195 LYS A O 1
ATOM 1494 N N . ASP A 1 196 ? 18.402 5.024 -6.180 1.00 95.56 196 ASP A N 1
ATOM 1495 C CA . ASP A 1 196 ? 17.152 5.304 -6.898 1.00 95.56 196 ASP A CA 1
ATOM 1496 C C . ASP A 1 196 ? 16.030 4.370 -6.431 1.00 95.56 196 ASP A C 1
ATOM 1498 O O . ASP A 1 196 ? 14.932 4.820 -6.097 1.00 95.56 196 ASP A O 1
ATOM 1502 N N . MET A 1 197 ? 16.335 3.076 -6.282 1.00 96.25 197 MET A N 1
ATOM 1503 C CA . MET A 1 197 ? 15.403 2.078 -5.745 1.00 96.25 197 MET A CA 1
ATOM 1504 C C . MET A 1 197 ? 14.980 2.374 -4.302 1.00 96.25 197 MET A C 1
ATOM 1506 O O . MET A 1 197 ? 13.808 2.221 -3.944 1.00 96.25 197 MET A O 1
ATOM 1510 N N . GLN A 1 198 ? 15.912 2.816 -3.457 1.00 97.00 198 GLN A N 1
ATOM 1511 C CA . GLN A 1 198 ? 15.616 3.213 -2.079 1.00 97.00 198 GLN A CA 1
ATOM 1512 C C . GLN A 1 198 ? 14.766 4.489 -2.020 1.00 97.00 198 GLN A C 1
ATOM 1514 O O . GLN A 1 198 ? 13.823 4.558 -1.234 1.00 97.00 198 GLN A O 1
ATOM 1519 N N . VAL A 1 199 ? 15.054 5.482 -2.865 1.00 97.00 199 VAL A N 1
ATOM 1520 C CA . VAL A 1 199 ? 14.263 6.716 -2.983 1.00 97.00 199 VAL A CA 1
ATOM 1521 C C . VAL A 1 199 ? 12.850 6.394 -3.463 1.00 97.00 199 VAL A C 1
ATOM 1523 O O . VAL A 1 199 ? 11.876 6.890 -2.896 1.00 97.00 199 VAL A O 1
ATOM 1526 N N . TRP A 1 200 ? 12.722 5.525 -4.464 1.00 97.50 200 TRP A N 1
ATOM 1527 C CA . TRP A 1 200 ? 11.435 5.094 -4.993 1.00 97.50 200 TRP A CA 1
ATOM 1528 C C . TRP A 1 200 ? 10.614 4.318 -3.955 1.00 97.50 200 TRP A C 1
ATOM 1530 O O . TRP A 1 200 ? 9.466 4.676 -3.696 1.00 97.50 200 TRP A O 1
ATOM 1540 N N . SER A 1 201 ? 11.177 3.289 -3.327 1.00 97.31 201 SER A N 1
ATOM 1541 C CA . SER A 1 201 ? 10.433 2.424 -2.395 1.00 97.31 201 SER A CA 1
ATOM 1542 C C . SER A 1 201 ? 10.244 3.045 -1.007 1.00 97.31 201 SER A C 1
ATOM 1544 O O . SER A 1 201 ? 9.259 2.761 -0.324 1.00 97.31 201 SER A O 1
ATOM 1546 N N . GLY A 1 202 ? 11.171 3.902 -0.574 1.00 97.06 202 GLY A N 1
ATOM 1547 C CA . GLY A 1 202 ? 11.315 4.353 0.812 1.00 97.06 202 GLY A CA 1
ATOM 1548 C C . GLY A 1 202 ? 12.042 3.350 1.719 1.00 97.06 202 GLY A C 1
ATOM 1549 O O . GLY A 1 202 ? 12.223 3.625 2.910 1.00 97.06 202 GLY A O 1
ATOM 1550 N N . LEU A 1 203 ? 12.450 2.196 1.185 1.00 97.19 203 LEU A N 1
ATOM 1551 C CA . LEU A 1 203 ? 13.184 1.179 1.929 1.00 97.19 203 LEU A CA 1
ATOM 1552 C C . LEU A 1 203 ? 14.649 1.564 2.109 1.00 97.19 203 LEU A C 1
ATOM 1554 O O . LEU A 1 203 ? 15.237 2.331 1.346 1.00 97.19 203 LEU A O 1
ATOM 1558 N N . THR A 1 204 ? 15.252 0.982 3.135 1.00 95.19 204 THR A N 1
ATOM 1559 C CA . THR A 1 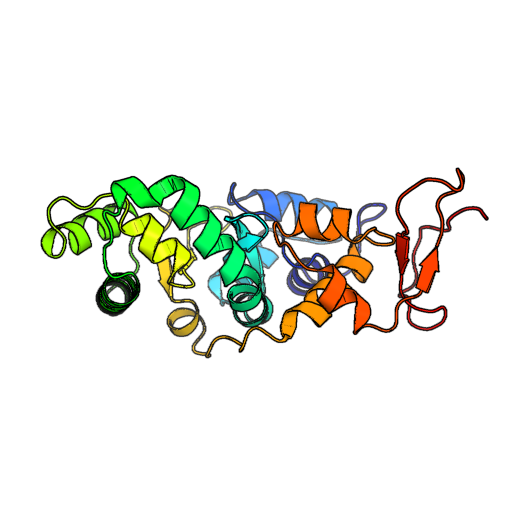204 ? 16.694 1.010 3.372 1.00 95.19 204 THR A CA 1
ATOM 1560 C C . THR A 1 204 ? 17.255 -0.402 3.221 1.00 95.19 204 THR A C 1
ATOM 1562 O O . THR A 1 204 ? 16.509 -1.375 3.178 1.00 95.19 204 THR A O 1
ATOM 1565 N N . GLY A 1 205 ? 18.577 -0.531 3.095 1.00 92.19 205 GLY A N 1
ATOM 1566 C CA . GLY A 1 205 ? 19.227 -1.846 3.085 1.00 92.19 205 GLY A CA 1
ATOM 1567 C C . GLY A 1 205 ? 19.103 -2.642 1.781 1.00 92.19 205 GLY A C 1
ATOM 1568 O O . GLY A 1 205 ? 19.598 -3.759 1.728 1.00 92.19 205 GLY A O 1
ATOM 1569 N N . LEU A 1 206 ? 18.552 -2.077 0.698 1.00 95.44 206 LEU A N 1
ATOM 1570 C CA . LEU A 1 206 ? 18.382 -2.792 -0.581 1.00 95.44 206 LEU A CA 1
ATOM 1571 C C . LEU A 1 206 ? 19.692 -3.285 -1.222 1.00 95.44 206 LEU A C 1
ATOM 1573 O O . LEU A 1 206 ? 19.649 -4.134 -2.106 1.00 95.44 206 LEU A O 1
ATOM 1577 N N . ARG A 1 207 ? 20.865 -2.819 -0.765 1.00 93.69 207 ARG A N 1
ATOM 1578 C CA . ARG A 1 207 ? 22.163 -3.346 -1.223 1.00 93.69 207 ARG A CA 1
ATOM 1579 C C . ARG A 1 207 ? 22.305 -4.850 -0.981 1.00 93.69 207 ARG A C 1
ATOM 1581 O O . ARG A 1 207 ? 22.894 -5.520 -1.822 1.00 93.69 207 ARG A O 1
ATOM 1588 N N . SER A 1 208 ? 21.802 -5.378 0.139 1.00 93.62 208 SER A N 1
ATOM 1589 C CA . SER A 1 208 ? 21.887 -6.817 0.426 1.00 93.62 208 SER A CA 1
ATOM 1590 C C . SER A 1 208 ? 20.986 -7.628 -0.501 1.00 93.62 208 SER A C 1
ATOM 1592 O O . SER A 1 208 ? 21.430 -8.646 -1.021 1.00 93.62 208 SER A O 1
ATOM 1594 N N . VAL A 1 209 ? 19.770 -7.135 -0.764 1.00 94.31 209 VAL A N 1
ATOM 1595 C CA . VAL A 1 209 ? 18.822 -7.737 -1.714 1.00 94.31 209 VAL A CA 1
ATOM 1596 C C . VAL A 1 209 ? 19.443 -7.787 -3.107 1.00 94.31 209 VAL A C 1
ATOM 1598 O O . VAL A 1 209 ? 19.535 -8.850 -3.703 1.00 94.31 209 VAL A O 1
ATOM 1601 N N . VAL A 1 210 ? 19.957 -6.651 -3.584 1.00 93.56 210 VAL A N 1
ATOM 1602 C CA . VAL A 1 210 ? 20.593 -6.526 -4.902 1.00 93.56 210 VAL A CA 1
ATOM 1603 C C . VAL A 1 210 ? 21.808 -7.441 -5.056 1.00 93.56 210 VAL A C 1
ATOM 1605 O O . VAL A 1 210 ? 21.995 -8.011 -6.121 1.00 93.56 210 VAL A O 1
ATOM 1608 N N . LYS A 1 211 ? 22.626 -7.613 -4.008 1.00 91.25 211 LYS A N 1
ATOM 1609 C CA . LYS A 1 211 ? 23.803 -8.499 -4.048 1.00 91.25 211 LYS A CA 1
ATOM 1610 C C . LYS A 1 211 ? 23.432 -9.965 -4.322 1.00 91.25 211 LYS A C 1
ATOM 1612 O O . LYS A 1 211 ? 24.275 -10.706 -4.814 1.00 91.25 211 LYS A O 1
ATOM 1617 N N . GLY A 1 212 ? 22.212 -10.378 -3.978 1.00 90.69 212 GLY A N 1
ATOM 1618 C CA . GLY A 1 212 ? 21.700 -11.724 -4.242 1.00 90.69 212 GLY A CA 1
ATOM 1619 C C . GLY A 1 212 ? 21.082 -11.910 -5.630 1.00 90.69 212 GLY A C 1
ATOM 1620 O O . GLY A 1 212 ? 20.596 -13.000 -5.911 1.00 90.69 212 GLY A O 1
ATOM 1621 N N . LEU A 1 213 ? 21.061 -10.873 -6.474 1.00 91.50 213 LEU A N 1
ATOM 1622 C CA . LEU A 1 213 ? 20.471 -10.911 -7.812 1.00 91.50 213 LEU A CA 1
ATOM 1623 C C . LEU A 1 213 ? 21.561 -10.944 -8.885 1.00 91.50 213 LEU A C 1
ATOM 1625 O O . LEU A 1 213 ? 22.608 -10.313 -8.737 1.00 91.50 213 LEU A O 1
ATOM 1629 N N . ASP A 1 214 ? 21.280 -11.634 -9.988 1.00 89.69 214 ASP A N 1
ATOM 1630 C CA . ASP A 1 214 ? 22.150 -11.655 -11.163 1.00 89.69 214 ASP A CA 1
ATOM 1631 C C . ASP A 1 214 ? 21.914 -10.397 -12.018 1.00 89.69 214 ASP A C 1
ATOM 1633 O O . ASP A 1 214 ? 20.992 -10.326 -12.833 1.00 89.69 214 ASP A O 1
ATOM 1637 N N . LEU A 1 215 ? 22.688 -9.345 -11.737 1.00 89.31 215 LEU A N 1
ATOM 1638 C CA . LEU A 1 215 ? 22.582 -8.030 -12.371 1.00 89.31 215 LEU A CA 1
ATOM 1639 C C . LEU A 1 215 ? 23.956 -7.541 -12.829 1.00 89.31 215 LEU A C 1
ATOM 1641 O O . LEU A 1 215 ? 24.965 -7.712 -12.141 1.00 89.31 215 LEU A O 1
ATOM 1645 N N . VAL A 1 216 ? 23.977 -6.842 -13.959 1.00 86.88 216 VAL A N 1
ATOM 1646 C CA . VAL A 1 216 ? 25.178 -6.201 -14.499 1.00 86.88 216 VAL A CA 1
ATOM 1647 C C . VAL A 1 216 ? 25.249 -4.758 -14.010 1.00 86.88 216 VAL A C 1
ATOM 1649 O O . VAL A 1 216 ? 24.240 -4.052 -13.958 1.00 86.88 216 VAL A O 1
ATOM 1652 N N . ALA A 1 217 ? 26.455 -4.320 -13.641 1.00 84.69 217 ALA A N 1
ATOM 1653 C CA . ALA A 1 217 ? 26.719 -2.964 -13.177 1.00 84.69 217 ALA A CA 1
ATOM 1654 C C . ALA A 1 217 ? 27.477 -2.148 -14.231 1.00 84.69 217 ALA A C 1
ATOM 1656 O O . ALA A 1 217 ? 28.579 -2.519 -14.635 1.00 84.69 217 ALA A O 1
ATOM 1657 N N . TYR A 1 218 ? 26.926 -0.993 -14.590 1.00 79.81 218 TYR A N 1
ATOM 1658 C CA . TYR A 1 218 ? 27.547 -0.005 -15.466 1.00 79.81 218 TYR A CA 1
ATOM 1659 C C . TYR A 1 218 ? 28.090 1.160 -14.631 1.00 79.81 218 TYR A C 1
ATOM 1661 O O . TYR A 1 218 ? 27.535 1.511 -13.583 1.00 79.81 218 TYR A O 1
ATOM 1669 N N . ARG A 1 219 ? 29.204 1.746 -15.076 1.00 72.19 219 ARG A N 1
ATOM 1670 C CA . ARG A 1 219 ? 29.703 3.018 -14.536 1.00 72.19 219 ARG A CA 1
ATOM 1671 C C . ARG A 1 219 ? 29.060 4.164 -15.306 1.00 72.19 219 ARG A C 1
ATOM 1673 O O . ARG A 1 219 ? 28.769 4.004 -16.487 1.00 72.19 219 ARG A O 1
ATOM 1680 N N . ASP A 1 220 ? 28.850 5.290 -14.636 1.00 65.31 220 ASP A N 1
ATOM 1681 C CA . ASP A 1 220 ? 28.444 6.509 -15.327 1.00 65.31 220 ASP A CA 1
ATOM 1682 C C . ASP A 1 220 ? 29.574 7.032 -16.235 1.00 65.31 220 ASP A C 1
ATOM 1684 O O . ASP A 1 220 ? 30.751 6.702 -16.049 1.00 65.31 220 ASP A O 1
ATOM 1688 N N . GLU A 1 221 ? 29.213 7.855 -17.221 1.00 60.62 221 GLU A N 1
ATOM 1689 C CA . GLU A 1 221 ? 30.142 8.416 -18.216 1.00 60.62 221 GLU A CA 1
ATOM 1690 C C . GLU A 1 221 ? 31.246 9.288 -17.589 1.00 60.62 221 GLU A C 1
ATOM 1692 O O . GLU A 1 221 ? 32.314 9.454 -18.171 1.00 60.62 221 GLU A O 1
ATOM 1697 N N . ASN A 1 222 ? 31.035 9.793 -16.368 1.00 58.69 222 ASN A N 1
ATOM 1698 C CA . ASN A 1 222 ? 31.992 10.643 -15.659 1.00 58.69 222 ASN A CA 1
ATOM 1699 C C . ASN A 1 222 ? 32.950 9.862 -14.742 1.00 58.69 222 ASN A C 1
ATOM 1701 O O . ASN A 1 222 ? 33.752 10.469 -14.030 1.00 58.69 222 ASN A O 1
ATOM 1705 N N . GLY A 1 223 ? 32.875 8.527 -14.717 1.00 53.44 223 GLY A N 1
ATOM 1706 C CA . GLY A 1 223 ? 33.777 7.647 -13.965 1.00 53.44 223 GLY A CA 1
ATOM 1707 C C . GLY A 1 223 ? 33.692 7.756 -12.434 1.00 53.44 223 GLY A C 1
ATOM 1708 O O . GLY A 1 223 ? 34.369 6.988 -11.741 1.00 53.44 223 GLY A O 1
ATOM 1709 N N . GLY A 1 224 ? 32.868 8.668 -11.909 1.00 56.78 224 GLY A N 1
ATOM 1710 C CA . GLY A 1 224 ? 32.760 9.024 -10.492 1.00 56.78 224 GLY A CA 1
ATOM 1711 C C . GLY A 1 224 ? 31.348 8.922 -9.905 1.00 56.78 224 GLY A C 1
ATOM 1712 O O . GLY A 1 224 ? 31.192 9.113 -8.699 1.00 56.78 224 GLY A O 1
ATOM 1713 N N . GLY A 1 225 ? 30.326 8.624 -10.712 1.00 63.16 225 GLY A N 1
ATOM 1714 C CA . GLY A 1 225 ? 28.939 8.518 -10.258 1.00 63.16 225 GLY A CA 1
ATOM 1715 C C . GLY A 1 225 ? 28.526 7.132 -9.769 1.00 63.16 225 GLY A C 1
ATOM 1716 O O . GLY A 1 225 ? 29.289 6.160 -9.750 1.00 63.16 225 GLY A O 1
ATOM 1717 N N . GLU A 1 226 ? 27.278 7.052 -9.307 1.00 68.12 226 GLU A N 1
ATOM 1718 C CA . GLU A 1 226 ? 26.701 5.824 -8.762 1.00 68.12 226 GLU A CA 1
ATOM 1719 C C . GLU A 1 226 ? 26.588 4.729 -9.833 1.00 68.12 226 GLU A C 1
ATOM 1721 O O . GLU A 1 226 ? 26.213 4.983 -10.973 1.00 68.12 226 GLU A O 1
ATOM 1726 N N . ARG A 1 227 ? 26.889 3.480 -9.452 1.00 81.00 227 ARG A N 1
ATOM 1727 C CA . ARG A 1 227 ? 26.776 2.325 -10.354 1.00 81.00 227 ARG A CA 1
ATOM 1728 C C . ARG A 1 227 ? 25.310 2.067 -10.705 1.00 81.00 227 ARG A C 1
ATOM 1730 O O . ARG A 1 227 ? 24.500 1.851 -9.798 1.00 81.00 227 ARG A O 1
ATOM 1737 N N . LEU A 1 228 ? 25.006 2.044 -12.000 1.00 84.25 228 LEU A N 1
ATOM 1738 C CA . LEU A 1 228 ? 23.690 1.696 -12.532 1.00 84.25 228 LEU A CA 1
ATOM 1739 C C . LEU A 1 228 ? 23.585 0.185 -12.720 1.00 84.25 228 LEU A C 1
ATOM 1741 O O . LEU A 1 228 ? 24.548 -0.454 -13.139 1.00 84.25 228 LEU A O 1
ATOM 1745 N N . LEU A 1 229 ? 22.421 -0.376 -12.408 1.00 86.38 229 LEU A N 1
ATOM 1746 C CA . LEU A 1 229 ? 22.152 -1.808 -12.477 1.00 86.38 229 LEU A CA 1
ATOM 1747 C C . LEU A 1 229 ? 21.125 -2.120 -13.566 1.00 86.38 229 LEU A C 1
ATOM 1749 O O . LEU A 1 229 ? 20.128 -1.406 -13.717 1.00 86.38 229 LEU A O 1
ATOM 1753 N N . GLU A 1 230 ? 21.354 -3.214 -14.286 1.00 84.06 230 GLU A N 1
ATOM 1754 C CA . GLU A 1 230 ? 20.457 -3.752 -15.311 1.00 84.06 230 GLU A CA 1
ATOM 1755 C C . GLU A 1 230 ? 20.530 -5.288 -15.364 1.00 84.06 230 GLU A C 1
ATOM 1757 O O . GLU A 1 230 ? 21.423 -5.901 -14.782 1.00 84.06 230 GLU A O 1
ATOM 1762 N N . PHE A 1 231 ? 19.579 -5.909 -16.065 1.00 80.06 231 PHE A N 1
ATOM 1763 C CA . PHE A 1 231 ? 19.637 -7.322 -16.438 1.00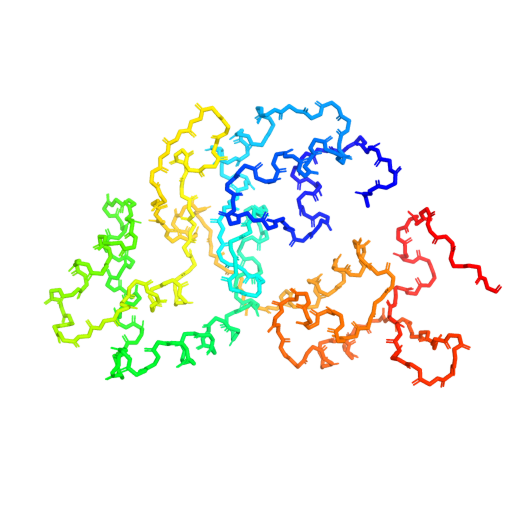 80.06 231 PHE A CA 1
ATOM 1764 C C . PHE A 1 231 ? 20.854 -7.612 -17.322 1.00 80.06 231 PHE A C 1
ATOM 1766 O O . PHE A 1 231 ? 21.255 -6.768 -18.126 1.00 80.06 231 PHE A O 1
ATOM 1773 N N . ALA A 1 232 ? 21.400 -8.826 -17.218 1.00 72.12 232 ALA A N 1
ATOM 1774 C CA . ALA A 1 232 ? 22.390 -9.312 -18.169 1.00 72.12 232 ALA A CA 1
ATOM 1775 C C . ALA A 1 232 ? 21.827 -9.313 -19.604 1.00 72.12 232 ALA A C 1
ATOM 1777 O O . ALA A 1 232 ? 20.629 -9.522 -19.834 1.00 72.12 232 ALA A O 1
ATOM 1778 N N . ALA A 1 233 ? 22.693 -9.046 -20.585 1.00 57.53 233 ALA A N 1
ATOM 1779 C CA . ALA A 1 233 ? 22.311 -9.032 -21.993 1.00 57.53 233 ALA A CA 1
ATOM 1780 C C . ALA A 1 233 ? 21.754 -10.410 -22.405 1.00 57.53 233 ALA A C 1
ATOM 1782 O O . ALA A 1 233 ? 22.459 -11.410 -22.314 1.00 57.53 233 ALA A O 1
ATOM 1783 N N . GLY A 1 234 ? 20.490 -10.449 -22.842 1.00 55.84 234 GLY A N 1
ATOM 1784 C CA . GLY A 1 234 ? 19.746 -11.679 -23.156 1.00 55.84 234 GLY A CA 1
ATOM 1785 C C . GLY A 1 234 ? 18.422 -11.808 -22.392 1.00 55.84 234 GLY A C 1
ATOM 1786 O O . GLY A 1 234 ? 17.447 -12.284 -22.963 1.00 55.84 234 GLY A O 1
ATOM 1787 N N . ASP A 1 235 ? 18.356 -11.269 -21.168 1.00 56.44 235 ASP A N 1
ATOM 1788 C CA . ASP A 1 235 ? 17.168 -11.332 -20.292 1.00 56.44 235 ASP A CA 1
ATOM 1789 C C . ASP A 1 235 ? 16.403 -10.000 -20.186 1.00 56.44 235 ASP A C 1
ATOM 1791 O O . ASP A 1 235 ? 15.331 -9.904 -19.568 1.00 56.44 235 ASP A O 1
ATOM 1795 N N . ALA A 1 236 ? 16.950 -8.946 -20.797 1.00 52.41 236 ALA A N 1
ATOM 1796 C CA . ALA A 1 236 ? 16.330 -7.633 -20.851 1.00 52.41 236 ALA A CA 1
ATOM 1797 C C . ALA A 1 236 ? 15.118 -7.640 -21.811 1.00 52.41 236 ALA A C 1
ATOM 1799 O O . ALA A 1 236 ? 15.260 -8.025 -22.974 1.00 52.41 236 ALA A O 1
ATOM 1800 N N . PRO A 1 237 ? 13.922 -7.180 -21.387 1.00 52.16 237 PRO A N 1
ATOM 1801 C CA . PRO A 1 237 ? 12.830 -6.937 -22.327 1.00 52.16 237 PRO A CA 1
ATOM 1802 C C . PRO A 1 237 ? 13.259 -5.873 -23.346 1.00 52.16 237 PRO A C 1
ATOM 1804 O O . PRO A 1 237 ? 14.007 -4.963 -22.995 1.00 52.16 237 PRO A O 1
ATOM 1807 N N . ALA A 1 238 ? 12.778 -5.962 -24.591 1.00 49.91 238 ALA A N 1
ATOM 1808 C CA . ALA A 1 238 ? 13.102 -4.998 -25.643 1.00 49.91 238 ALA A CA 1
ATOM 1809 C C . ALA A 1 238 ? 12.853 -3.554 -25.162 1.00 49.91 238 ALA A C 1
ATOM 1811 O O . ALA A 1 238 ? 11.710 -3.141 -24.949 1.00 49.91 238 ALA A O 1
ATOM 1812 N N . ARG A 1 239 ? 13.933 -2.794 -24.953 1.00 54.88 239 ARG A N 1
ATOM 1813 C CA . ARG A 1 239 ? 13.880 -1.380 -24.575 1.00 54.88 239 ARG A CA 1
ATOM 1814 C C . ARG A 1 239 ? 13.935 -0.523 -25.839 1.00 54.88 239 ARG A C 1
ATOM 1816 O O . ARG A 1 239 ? 14.821 -0.697 -26.667 1.00 54.88 239 ARG A O 1
ATOM 1823 N N . ASP A 1 240 ? 13.033 0.453 -25.939 1.00 46.50 240 ASP A N 1
ATOM 1824 C CA . ASP A 1 240 ? 13.094 1.530 -26.948 1.00 46.50 240 ASP A CA 1
ATOM 1825 C C . ASP A 1 240 ? 14.137 2.614 -26.572 1.00 46.50 240 ASP A C 1
ATOM 1827 O O . ASP A 1 240 ? 14.229 3.646 -27.229 1.00 46.50 240 ASP A O 1
ATOM 1831 N N . ILE A 1 241 ? 14.921 2.406 -25.506 1.00 43.56 241 ILE A N 1
ATOM 1832 C CA . ILE A 1 241 ? 15.975 3.323 -25.061 1.00 43.56 241 ILE A CA 1
ATOM 1833 C C . ILE A 1 241 ? 17.313 2.616 -25.270 1.00 43.56 241 ILE A C 1
ATOM 1835 O O . ILE A 1 241 ? 17.701 1.759 -24.478 1.00 43.56 241 ILE A O 1
ATOM 1839 N N . ARG A 1 242 ? 18.002 2.960 -26.363 1.00 38.34 242 ARG A N 1
ATOM 1840 C CA . ARG A 1 242 ? 19.428 2.665 -26.523 1.00 38.34 242 ARG A CA 1
ATOM 1841 C C . ARG A 1 242 ? 20.197 3.767 -25.802 1.00 38.34 242 ARG A C 1
ATOM 1843 O O . ARG A 1 242 ? 20.065 4.928 -26.180 1.00 38.34 242 ARG A O 1
ATOM 1850 N N . PHE A 1 243 ? 20.983 3.413 -24.790 1.00 41.66 243 PHE A N 1
ATOM 1851 C CA . PHE A 1 243 ? 22.073 4.288 -24.369 1.00 41.66 243 PHE A CA 1
ATOM 1852 C C . PHE A 1 243 ? 23.061 4.336 -25.535 1.00 41.66 243 PHE A C 1
ATOM 1854 O O . PHE A 1 243 ? 23.447 3.289 -26.060 1.00 41.66 243 PHE A O 1
ATOM 1861 N N . LEU A 1 244 ? 23.357 5.540 -26.021 1.00 34.78 244 LEU A N 1
ATOM 1862 C CA . LEU A 1 244 ? 24.438 5.733 -26.978 1.00 34.78 244 LEU A CA 1
ATOM 1863 C C . LEU A 1 244 ? 25.723 5.376 -26.226 1.00 34.78 244 LEU A C 1
ATOM 1865 O O . LEU A 1 244 ? 25.986 5.959 -25.179 1.00 34.78 244 LEU A O 1
ATOM 1869 N N . GLY A 1 245 ? 26.405 4.331 -26.692 1.00 37.72 245 GLY A N 1
ATOM 1870 C CA . GLY A 1 245 ? 27.720 3.941 -26.184 1.00 37.72 245 GLY A CA 1
ATOM 1871 C C . GLY A 1 245 ? 28.833 4.826 -26.718 1.00 37.72 245 GLY A C 1
ATOM 1872 O O . GLY A 1 245 ? 28.558 5.645 -27.626 1.00 37.72 245 GLY A O 1
#

Foldseek 3Di:
DQVDADADALQVVCVLQLWDFCLPLQVSLVVNVNHHPPDDLCSVLVCQQVVQWWWWQFFPRGTTIHGLQSLQQRLLLCLVLLVVVCCVPFVVLQPPDDLVVLLVVLQVVPVVHFADLVVSQVVVCVVVPSHPPSSSSNSSSFGWTFHPPRSRPPDDDGRTTHGSCVVSVHHHDPNPCLLVSVQSNCLNPDQDAPVVVCVGRVDPDCVVSVVPDQWDWDADPVNPDGTTIHHDPPPHDDDPDDDDD